Protein AF-A0A9W3BEE2-F1 (afdb_monomer)

Mean predicted aligned error: 9.36 Å

Radius of gyration: 28.91 Å; Cα contacts (8 Å, |Δi|>4): 498; chains: 1; bounding box: 116×63×54 Å

Secondary structure (DSSP, 8-state):
----------------------------------PPPSSTT--EEEEE---GGG-HHHHT-TT--HHHHHHHHHHHHHHHHHHHS-HHHHTT-SEEEEE-GGG--PPPHHHHTTEEEEEEEEE-S---TTHHHHHHHHHHHHHT-S-EEEEEEEE--SSHHHHHTTPPPPHHHHHHHHHHHHHHHHTTSEEEEEEES--HHHHHHHHHH-SS---EEEEE-TT-SS--HHHHHHHHHTTPEEEEE---SSSS-HHHHHHHHHHHS-HHHHTTEEEEEEEEEEEEETTTTEEEEEEEEEEEEE----

Nearest PDB structures (foldseek):
  1jez-assembly1_B  TM=6.090E-01  e=9.496E-07  Yamadazyma tenuis
  4r9o-assembly1_C  TM=7.823E-01  e=2.382E-05  Salmonella enterica subsp. enterica serovar Typhimurium str. LT2
  7s5f-assembly2_A  TM=6.057E-01  e=2.406E-06  Apium graveolens
  3f7j-assembly2_B  TM=7.472E-01  e=4.427E-05  Bacillus subtilis
  7mbf-assembly2_B  TM=6.245E-01  e=1.627E-04  Papaver somniferum

Solvent-accessible surface area (backbone atoms only — not comparable to full-atom values): 17427 Å² total; per-residue (Å²): 140,82,89,88,88,80,89,88,82,82,88,84,92,86,80,88,85,89,85,86,80,84,79,82,75,82,74,80,69,78,73,74,73,83,63,78,47,52,40,70,48,44,38,36,38,40,41,31,40,26,32,48,76,76,37,70,72,58,71,74,48,87,83,64,48,60,43,60,50,50,45,50,37,49,32,54,46,50,32,57,46,64,73,73,46,60,65,73,60,31,50,67,35,44,63,46,76,48,66,31,66,95,32,55,61,63,52,52,80,90,52,44,86,47,41,46,35,38,36,38,39,36,37,52,36,96,69,69,40,65,53,57,51,55,52,50,53,48,52,28,63,63,33,59,43,81,55,36,49,30,40,30,45,34,73,31,51,84,44,73,65,36,51,73,68,66,52,60,80,49,55,84,70,47,47,59,43,49,56,41,53,44,51,34,39,77,66,62,36,28,74,40,42,24,40,42,54,63,50,51,66,50,44,49,53,42,46,72,71,42,90,70,55,59,47,33,39,34,36,65,43,90,90,43,99,60,79,59,62,67,39,53,54,50,31,58,77,71,71,32,46,79,45,77,49,70,62,54,72,63,52,69,48,53,68,60,49,27,54,37,40,37,76,59,56,30,71,80,50,24,57,55,54,42,51,37,36,37,34,41,39,38,26,28,32,68,93,73,72,42,75,77,36,32,34,40,40,38,37,30,39,38,67,76,82,129

Structure (mmCIF, N/CA/C/O backbone):
data_AF-A0A9W3BEE2-F1
#
_entry.id   AF-A0A9W3BEE2-F1
#
loop_
_atom_site.group_PDB
_atom_site.id
_atom_site.type_symbol
_atom_site.label_atom_id
_atom_site.label_alt_id
_atom_site.label_comp_id
_atom_site.label_asym_id
_atom_site.label_entity_id
_atom_site.label_seq_id
_atom_site.pdbx_PDB_ins_code
_atom_site.Cartn_x
_atom_site.Cartn_y
_atom_site.Cartn_z
_atom_site.occupancy
_atom_site.B_iso_or_equiv
_atom_site.auth_seq_id
_atom_site.auth_comp_id
_atom_site.auth_asym_id
_atom_site.auth_atom_id
_atom_site.pdbx_PDB_model_num
ATOM 1 N N . MET A 1 1 ? 94.426 25.139 25.315 1.00 36.19 1 MET A N 1
ATOM 2 C CA . MET A 1 1 ? 95.337 24.860 24.179 1.00 36.19 1 MET A CA 1
ATOM 3 C C . MET A 1 1 ? 94.536 24.072 23.149 1.00 36.19 1 MET A C 1
ATOM 5 O O . MET A 1 1 ? 93.995 23.057 23.537 1.00 36.19 1 MET A O 1
ATOM 9 N N . SER A 1 2 ? 94.316 24.447 21.894 1.00 35.41 2 SER A N 1
ATOM 10 C CA . SER A 1 2 ? 94.738 25.590 21.091 1.00 35.41 2 SER A CA 1
ATOM 11 C C . SER A 1 2 ? 93.640 25.883 20.058 1.00 35.41 2 SER A C 1
ATOM 13 O O . SER A 1 2 ? 93.026 24.976 19.509 1.00 35.41 2 SER A O 1
ATOM 15 N N . THR A 1 3 ? 93.433 27.171 19.825 1.00 31.42 3 THR A N 1
ATOM 16 C CA . THR A 1 3 ? 92.666 27.852 18.774 1.00 31.42 3 THR A CA 1
ATOM 17 C C . THR A 1 3 ? 92.843 27.298 17.348 1.00 31.42 3 THR A C 1
ATOM 19 O O . THR A 1 3 ? 93.961 26.971 16.954 1.00 31.42 3 THR A O 1
ATOM 22 N N . LYS A 1 4 ? 91.782 27.366 16.521 1.00 33.75 4 LYS A N 1
ATOM 23 C CA . LYS A 1 4 ? 91.731 28.263 15.340 1.00 33.75 4 LYS A CA 1
ATOM 24 C C . LYS A 1 4 ? 90.355 28.293 14.651 1.00 33.75 4 LYS A C 1
ATOM 26 O O . LYS A 1 4 ? 89.816 27.277 14.240 1.00 33.75 4 LYS A O 1
ATOM 31 N N . SER A 1 5 ? 89.854 29.515 14.495 1.00 32.22 5 SER A N 1
ATOM 32 C CA . SER A 1 5 ? 88.821 29.962 13.555 1.00 32.22 5 SER A CA 1
ATOM 33 C C . SER A 1 5 ? 89.479 30.991 12.626 1.00 32.22 5 SER A C 1
ATOM 35 O O . SER A 1 5 ? 90.366 31.689 13.110 1.00 32.22 5 SER A O 1
ATOM 37 N N . ILE A 1 6 ? 89.069 31.059 11.350 1.00 33.47 6 ILE A N 1
ATOM 38 C CA . ILE A 1 6 ? 89.176 32.157 10.345 1.00 33.47 6 ILE A CA 1
ATOM 39 C C . ILE A 1 6 ? 88.359 31.633 9.125 1.00 33.47 6 ILE A C 1
ATOM 41 O O . ILE A 1 6 ? 88.680 30.556 8.637 1.00 33.47 6 ILE A O 1
ATOM 45 N N . LYS A 1 7 ? 87.143 32.119 8.784 1.00 32.97 7 LYS A N 1
ATOM 46 C CA . LYS A 1 7 ? 86.747 33.349 8.026 1.00 32.97 7 LYS A CA 1
ATOM 47 C C . LYS A 1 7 ? 87.449 33.443 6.650 1.00 32.97 7 LYS A C 1
ATOM 49 O O . LYS A 1 7 ? 88.638 33.209 6.599 1.00 32.97 7 LYS A O 1
ATOM 54 N N . LYS A 1 8 ? 86.886 33.845 5.505 1.00 32.22 8 LYS A N 1
ATOM 55 C CA . LYS A 1 8 ? 85.603 34.392 5.006 1.00 32.22 8 LYS A CA 1
ATOM 56 C C . LYS A 1 8 ? 85.820 34.586 3.479 1.00 32.22 8 LYS A C 1
ATOM 58 O O . LYS A 1 8 ? 86.966 34.856 3.138 1.00 32.22 8 LYS A O 1
ATOM 63 N N . THR A 1 9 ? 84.767 34.567 2.655 1.00 30.91 9 THR A N 1
ATOM 64 C CA . THR A 1 9 ? 84.478 35.497 1.519 1.00 30.91 9 THR A CA 1
ATOM 65 C C . THR A 1 9 ? 83.180 35.012 0.845 1.00 30.91 9 THR A C 1
ATOM 67 O O . THR A 1 9 ? 83.095 33.856 0.449 1.00 30.91 9 THR A O 1
ATOM 70 N N . ASP A 1 10 ? 82.053 35.697 1.064 1.00 30.34 10 ASP A N 1
ATOM 71 C CA . ASP A 1 10 ? 81.473 36.808 0.264 1.00 30.34 10 ASP A CA 1
ATOM 72 C C . ASP A 1 10 ? 80.785 36.275 -1.021 1.00 30.34 10 ASP A C 1
ATOM 74 O O . ASP A 1 10 ? 81.451 35.723 -1.890 1.00 30.34 10 ASP A O 1
ATOM 78 N N . THR A 1 11 ? 79.444 36.131 -1.049 1.00 31.25 11 THR A N 1
ATOM 79 C CA . THR A 1 11 ? 78.440 37.077 -1.630 1.00 31.25 11 THR A CA 1
ATOM 80 C C . THR A 1 11 ? 78.824 37.541 -3.042 1.00 31.25 11 THR A C 1
ATOM 82 O O . THR A 1 11 ? 79.891 38.108 -3.223 1.00 31.25 11 THR A O 1
ATOM 85 N N . ASP A 1 12 ? 78.018 37.346 -4.092 1.00 31.55 12 ASP A N 1
ATOM 86 C CA . ASP A 1 12 ? 76.685 37.942 -4.218 1.00 31.55 12 ASP A CA 1
ATOM 87 C C . ASP A 1 12 ? 75.965 37.533 -5.538 1.00 31.55 12 ASP A C 1
ATOM 89 O O . ASP A 1 12 ? 76.617 37.102 -6.488 1.00 31.55 12 ASP A O 1
ATOM 93 N N . ILE A 1 13 ? 74.647 37.814 -5.603 1.00 32.81 13 ILE A N 1
ATOM 94 C CA . ILE A 1 13 ? 73.867 38.266 -6.791 1.00 32.81 13 ILE A CA 1
ATOM 95 C C . ILE A 1 13 ? 73.061 37.245 -7.663 1.00 32.81 13 I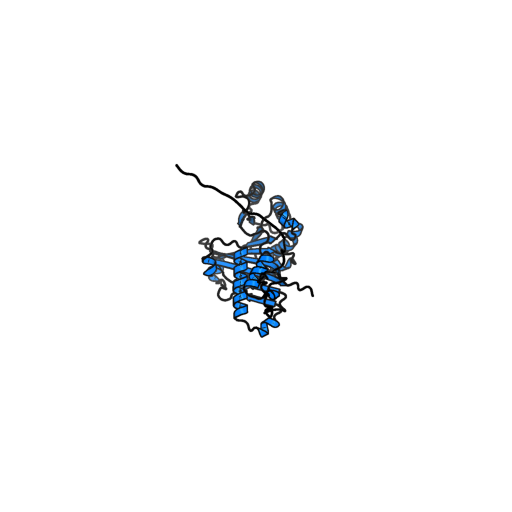LE A C 1
ATOM 97 O O . ILE A 1 13 ? 73.567 36.573 -8.556 1.00 32.81 13 ILE A O 1
ATOM 101 N N . LEU A 1 14 ? 71.729 37.325 -7.446 1.00 30.97 14 LEU A N 1
ATOM 102 C CA . LEU A 1 14 ? 70.608 37.461 -8.413 1.00 30.97 14 LEU A CA 1
ATOM 103 C C . LEU A 1 14 ? 69.651 36.282 -8.746 1.00 30.97 14 LEU A C 1
ATOM 105 O O . LEU A 1 14 ? 69.840 35.508 -9.674 1.00 30.97 14 LEU A O 1
ATOM 109 N N . THR A 1 15 ? 68.504 36.340 -8.048 1.00 32.34 15 THR A N 1
ATOM 110 C CA . THR A 1 15 ? 67.103 36.394 -8.548 1.00 32.34 15 THR A CA 1
ATOM 111 C C . THR A 1 15 ? 66.473 35.258 -9.366 1.00 32.34 15 THR A C 1
ATOM 113 O O . THR A 1 15 ? 66.716 35.097 -10.553 1.00 32.34 15 THR A O 1
ATOM 116 N N . ASN A 1 16 ? 65.470 34.642 -8.722 1.00 30.66 16 ASN A N 1
ATOM 117 C CA . ASN A 1 16 ? 64.071 34.500 -9.162 1.00 30.66 16 ASN A CA 1
ATOM 118 C C . ASN A 1 16 ? 63.782 34.257 -10.654 1.00 30.66 16 ASN A C 1
ATOM 120 O O . ASN A 1 16 ? 63.645 35.212 -11.410 1.00 30.66 16 ASN A O 1
ATOM 124 N N . GLN A 1 17 ? 63.403 33.016 -10.981 1.00 30.66 17 GLN A N 1
ATOM 125 C CA . GLN A 1 17 ? 62.199 32.745 -11.779 1.00 30.66 17 GLN A CA 1
ATOM 126 C C . GLN A 1 17 ? 61.504 31.466 -11.282 1.00 30.66 17 GLN A C 1
ATOM 128 O O . GLN A 1 17 ? 61.903 30.345 -11.581 1.00 30.66 17 GLN A O 1
ATOM 133 N N . PHE A 1 18 ? 60.432 31.657 -10.511 1.00 30.61 18 PHE A N 1
ATOM 134 C CA . PHE A 1 18 ? 59.336 30.700 -10.380 1.00 30.61 18 PHE A CA 1
ATOM 135 C C . PHE A 1 18 ? 58.380 30.919 -11.560 1.00 30.61 18 PHE A C 1
ATOM 137 O O . PHE A 1 18 ? 57.953 32.051 -11.780 1.00 30.61 18 PHE A O 1
ATOM 144 N N . SER A 1 19 ? 57.984 29.858 -12.269 1.00 30.84 19 SER A N 1
ATOM 145 C CA . SER A 1 19 ? 56.573 29.433 -12.386 1.00 30.84 19 SER A CA 1
ATOM 146 C C . SER A 1 19 ? 56.295 28.531 -13.600 1.00 30.84 19 SER A C 1
ATOM 148 O O . SER A 1 19 ? 56.831 28.710 -14.686 1.00 30.84 19 SER A O 1
ATOM 150 N N . SER A 1 20 ? 55.342 27.618 -13.377 1.00 29.42 20 SER A N 1
ATOM 15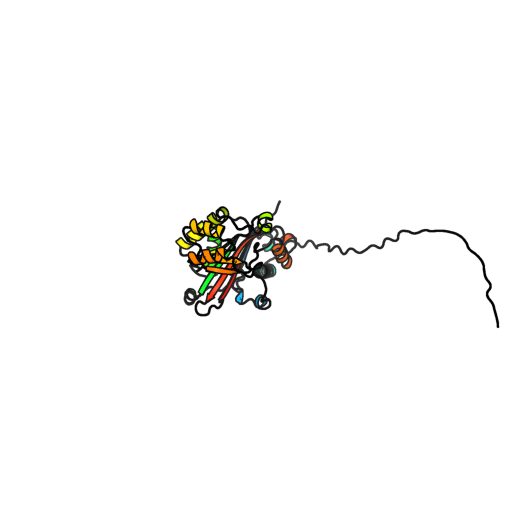1 C CA . SER A 1 20 ? 54.557 26.852 -14.354 1.00 29.42 20 SER A CA 1
ATOM 152 C C . SER A 1 20 ? 55.150 25.543 -14.892 1.00 29.42 20 SER A C 1
ATOM 154 O O . SER A 1 20 ? 55.549 25.431 -16.047 1.00 29.42 20 SER A O 1
ATOM 156 N N . ILE A 1 21 ? 55.046 24.488 -14.078 1.00 34.09 21 ILE A N 1
ATOM 157 C CA . ILE A 1 21 ? 54.788 23.138 -14.593 1.00 34.09 21 ILE A CA 1
ATOM 158 C C . ILE A 1 21 ? 53.386 22.755 -14.118 1.00 34.09 21 ILE A C 1
ATOM 160 O O . ILE A 1 21 ? 53.155 22.524 -12.932 1.00 34.09 21 ILE A O 1
ATOM 164 N N . ARG A 1 22 ? 52.432 22.742 -15.055 1.00 32.91 22 ARG A N 1
ATOM 165 C CA . ARG A 1 22 ? 51.100 22.158 -14.871 1.00 32.91 22 ARG A CA 1
ATOM 166 C C . ARG A 1 22 ? 51.263 20.662 -14.599 1.00 32.91 22 ARG A C 1
ATOM 168 O O . ARG A 1 22 ? 51.585 19.910 -15.515 1.00 32.91 22 ARG A O 1
ATOM 175 N N . SER A 1 23 ? 50.994 20.221 -13.374 1.00 32.34 23 SER A N 1
ATOM 176 C CA . SER A 1 23 ? 50.636 18.829 -13.121 1.00 32.34 23 SER A CA 1
ATOM 177 C C . SER A 1 23 ? 49.175 18.641 -13.532 1.00 32.34 23 SER A C 1
ATOM 179 O O . SER A 1 23 ? 48.247 19.169 -12.923 1.00 32.34 23 SER A O 1
ATOM 181 N N . SER A 1 24 ? 48.961 17.927 -14.632 1.00 30.48 24 SER A N 1
ATOM 182 C CA . SER A 1 24 ? 47.647 17.426 -15.017 1.00 30.48 24 SER A CA 1
ATOM 183 C C . SER A 1 24 ? 47.191 16.414 -13.966 1.00 30.48 24 SER A C 1
ATOM 185 O O . SER A 1 24 ? 47.652 15.272 -13.971 1.00 30.48 24 SER A O 1
ATOM 187 N N . SER A 1 25 ? 46.307 16.822 -13.053 1.00 29.59 25 SER A N 1
ATOM 188 C CA . SER A 1 25 ? 45.562 15.860 -12.252 1.00 29.59 25 SER A CA 1
ATOM 189 C C . SER A 1 25 ? 44.618 15.115 -13.193 1.00 29.59 25 SER A C 1
ATOM 191 O O . SER A 1 25 ? 43.784 15.704 -13.883 1.00 29.59 25 SER A O 1
ATOM 193 N N . TRP A 1 26 ? 44.785 13.799 -13.275 1.00 30.73 26 TRP A N 1
ATOM 194 C CA . TRP A 1 26 ? 43.763 12.934 -13.838 1.00 30.73 26 TRP A CA 1
ATOM 195 C C . TRP A 1 26 ? 42.569 12.962 -12.887 1.00 30.73 26 TRP A C 1
ATOM 197 O O . TRP A 1 26 ? 42.465 12.176 -11.948 1.00 30.73 26 TRP A O 1
ATOM 207 N N . SER A 1 27 ? 41.668 13.911 -13.120 1.00 33.03 27 SER A N 1
ATOM 208 C CA . SER A 1 27 ? 40.286 13.786 -12.688 1.00 33.03 27 SER A CA 1
ATOM 209 C C . SER A 1 27 ? 39.725 12.573 -13.420 1.00 33.03 27 SER A C 1
ATOM 211 O O . SER A 1 27 ? 39.484 12.596 -14.624 1.00 33.03 27 SER A O 1
ATOM 213 N N . THR A 1 28 ? 39.567 11.467 -12.695 1.00 33.91 28 THR A N 1
ATOM 214 C CA . THR A 1 28 ? 38.760 10.343 -13.170 1.00 33.91 28 THR A CA 1
ATOM 215 C C . THR A 1 28 ? 37.306 10.794 -13.106 1.00 33.91 28 THR A C 1
ATOM 217 O O . THR A 1 28 ? 36.556 10.424 -12.206 1.00 33.91 28 THR A O 1
ATOM 220 N N . THR A 1 29 ? 36.907 11.645 -14.049 1.00 38.28 29 THR A N 1
ATOM 221 C CA . THR A 1 29 ? 35.509 11.763 -14.434 1.00 38.28 29 THR A CA 1
ATOM 222 C C . THR A 1 29 ? 35.129 10.367 -14.898 1.00 38.28 29 THR A C 1
ATOM 224 O O . THR A 1 29 ? 35.596 9.910 -15.942 1.00 38.28 29 THR A O 1
ATOM 227 N N . ARG A 1 30 ? 34.344 9.644 -14.091 1.00 41.06 30 ARG A N 1
ATOM 228 C CA . ARG A 1 30 ? 33.587 8.496 -14.585 1.00 41.06 30 ARG A CA 1
ATOM 229 C C . ARG A 1 30 ? 32.777 9.034 -15.758 1.00 41.06 30 ARG A C 1
ATOM 231 O O . ARG A 1 30 ? 31.758 9.679 -15.547 1.00 41.06 30 ARG A O 1
ATOM 238 N N . MET A 1 31 ? 33.261 8.833 -16.980 1.00 36.56 31 MET A N 1
ATOM 239 C CA . MET A 1 31 ? 32.409 8.931 -18.150 1.00 36.56 31 MET A CA 1
ATOM 240 C C . MET A 1 31 ? 31.334 7.877 -17.915 1.00 36.56 31 MET A C 1
ATOM 242 O O . MET A 1 31 ? 31.622 6.679 -17.973 1.00 36.56 31 MET A O 1
ATOM 246 N N . ALA A 1 32 ? 30.143 8.328 -17.513 1.00 44.94 32 ALA A N 1
ATOM 247 C CA . ALA A 1 32 ? 28.952 7.507 -17.506 1.00 44.94 32 ALA A CA 1
ATOM 248 C C . ALA A 1 32 ? 28.878 6.921 -18.912 1.00 44.94 32 ALA A C 1
ATOM 250 O O . ALA A 1 32 ? 28.721 7.636 -19.900 1.00 44.94 32 ALA A O 1
ATOM 251 N N . THR A 1 33 ? 29.171 5.631 -19.028 1.00 47.53 33 THR A N 1
ATOM 252 C CA . THR A 1 33 ? 28.980 4.946 -20.295 1.00 47.53 33 THR A CA 1
ATOM 253 C C . THR A 1 33 ? 27.481 4.983 -20.507 1.00 47.53 33 THR A C 1
ATOM 255 O O . THR A 1 33 ? 26.749 4.375 -19.729 1.00 47.53 33 THR A O 1
ATOM 258 N N . ASP A 1 34 ? 27.042 5.774 -21.485 1.00 57.28 34 ASP A N 1
ATOM 259 C CA . ASP A 1 34 ? 25.647 5.954 -21.874 1.00 57.28 34 ASP A CA 1
ATOM 260 C C . ASP A 1 34 ? 25.097 4.606 -22.354 1.00 57.28 34 ASP A C 1
ATOM 262 O O . ASP A 1 34 ? 25.024 4.294 -23.545 1.00 57.28 34 ASP A O 1
ATOM 266 N N . LYS A 1 35 ? 24.780 3.728 -21.401 1.00 81.62 35 LYS A N 1
ATOM 267 C CA . LYS A 1 35 ? 24.206 2.426 -21.693 1.00 81.62 35 LYS A CA 1
ATOM 268 C C . LYS A 1 35 ? 22.878 2.671 -22.401 1.00 81.62 35 LYS A C 1
ATOM 270 O O . LYS A 1 35 ? 22.126 3.600 -22.082 1.00 81.62 35 LYS A O 1
ATOM 275 N N . ILE A 1 36 ? 22.619 1.858 -23.418 1.00 89.44 36 ILE A N 1
ATOM 276 C CA . ILE A 1 36 ? 21.339 1.877 -24.120 1.00 89.44 36 ILE A CA 1
ATOM 277 C C . ILE A 1 36 ? 20.267 1.503 -23.085 1.00 89.44 36 ILE A C 1
ATOM 279 O O . ILE A 1 36 ? 20.431 0.468 -22.433 1.00 89.44 36 ILE A O 1
ATOM 283 N N . PRO A 1 37 ? 19.223 2.331 -22.894 1.00 93.88 37 PRO A N 1
ATOM 284 C CA . PRO A 1 37 ? 18.161 2.047 -21.940 1.00 93.88 37 PRO A CA 1
ATOM 285 C C . PRO A 1 37 ? 17.495 0.726 -22.302 1.00 93.88 37 PRO A C 1
ATOM 287 O O . PRO A 1 37 ? 17.288 0.438 -23.480 1.00 93.88 37 PRO A O 1
ATOM 290 N N . LEU A 1 38 ? 17.170 -0.078 -21.300 1.00 95.19 38 LEU A N 1
ATOM 291 C CA . LEU A 1 38 ? 16.550 -1.384 -21.469 1.00 95.19 38 LEU A CA 1
ATOM 292 C C . LEU A 1 38 ? 15.070 -1.243 -21.817 1.00 95.19 38 LEU A C 1
ATOM 294 O O . LEU A 1 38 ? 14.602 -1.928 -22.720 1.00 95.19 38 LEU A O 1
ATOM 298 N N . PHE A 1 39 ? 14.354 -0.335 -21.151 1.00 95.81 39 PHE A N 1
ATOM 299 C CA . PHE A 1 39 ? 12.909 -0.143 -21.309 1.00 95.81 39 PHE A CA 1
ATOM 300 C C . PHE A 1 39 ? 12.555 1.341 -21.493 1.00 95.81 39 PHE A C 1
ATOM 302 O O . PHE A 1 39 ? 11.764 1.918 -20.741 1.00 95.81 39 PHE A O 1
ATOM 309 N N . PRO A 1 40 ? 13.096 1.998 -22.537 1.00 95.00 40 PRO A N 1
ATOM 310 C CA . PRO A 1 40 ? 12.943 3.433 -22.732 1.00 95.00 40 PRO A CA 1
ATOM 311 C C . PRO A 1 40 ? 11.495 3.890 -22.899 1.00 95.00 40 PRO A C 1
ATOM 313 O O . PRO A 1 40 ? 11.247 5.080 -22.755 1.00 95.00 40 PRO A O 1
ATOM 316 N N . LYS A 1 41 ? 10.547 3.020 -23.256 1.00 95.62 41 LYS A N 1
ATOM 317 C CA . LYS A 1 41 ? 9.147 3.406 -23.491 1.00 95.62 41 LYS A CA 1
ATOM 318 C C . LYS A 1 41 ? 8.227 3.158 -22.297 1.00 95.62 41 LYS A C 1
ATOM 320 O O . LYS A 1 41 ? 7.061 3.537 -22.391 1.00 95.62 41 LYS A O 1
ATOM 325 N N . ALA A 1 42 ? 8.733 2.585 -21.204 1.00 96.94 42 ALA A N 1
ATOM 326 C CA . ALA A 1 42 ? 7.920 2.292 -20.033 1.00 96.94 42 ALA A CA 1
ATOM 327 C C . ALA A 1 42 ? 7.426 3.586 -19.371 1.00 96.94 42 ALA A C 1
ATOM 329 O O . ALA A 1 42 ? 8.208 4.506 -19.116 1.00 96.94 42 ALA A O 1
ATOM 330 N N . LYS A 1 43 ? 6.120 3.634 -19.113 1.00 97.06 43 LYS A N 1
ATOM 331 C CA . LYS A 1 43 ? 5.376 4.743 -18.507 1.00 97.06 43 LYS A CA 1
ATOM 332 C C . LYS A 1 43 ? 4.771 4.365 -17.162 1.00 97.06 43 LYS A C 1
ATOM 334 O O . LYS A 1 43 ? 4.508 5.252 -16.362 1.00 97.06 43 LYS A O 1
ATOM 339 N N . SER A 1 44 ? 4.552 3.080 -16.920 1.00 97.50 44 SER A N 1
ATOM 340 C CA . SER A 1 44 ? 4.048 2.564 -15.653 1.00 97.50 44 SER A CA 1
ATOM 341 C C . SER A 1 44 ? 4.760 1.275 -15.278 1.00 97.50 44 SER A C 1
ATOM 343 O O . SER A 1 44 ? 5.330 0.570 -16.122 1.00 97.50 44 SER A O 1
ATOM 345 N N . MET A 1 45 ? 4.759 0.997 -13.983 1.00 97.44 45 MET A N 1
ATOM 346 C CA . MET A 1 45 ? 5.340 -0.196 -13.406 1.00 97.44 45 MET A CA 1
ATOM 347 C C . MET A 1 45 ? 4.488 -0.650 -12.233 1.00 97.44 45 MET A C 1
ATOM 349 O O . MET A 1 45 ? 4.252 0.111 -11.302 1.00 97.44 45 MET A O 1
ATOM 353 N N . LEU A 1 46 ? 4.072 -1.909 -12.288 1.00 97.62 46 LEU A N 1
ATOM 354 C CA . LEU A 1 46 ? 3.324 -2.610 -11.265 1.00 97.62 46 LEU A CA 1
ATOM 355 C C . LEU A 1 46 ? 4.101 -3.876 -10.895 1.00 97.62 46 LEU A C 1
ATOM 357 O O . LEU A 1 46 ? 4.213 -4.809 -11.696 1.00 97.62 46 LEU A O 1
ATOM 361 N N . ILE A 1 47 ? 4.670 -3.892 -9.692 1.00 97.00 47 ILE A N 1
ATOM 362 C CA . ILE A 1 47 ? 5.480 -5.004 -9.188 1.00 97.00 47 ILE A CA 1
ATOM 363 C C . ILE A 1 47 ? 4.786 -5.652 -8.001 1.00 97.00 47 ILE A C 1
ATOM 365 O O . ILE A 1 47 ? 4.379 -4.975 -7.062 1.00 97.00 47 ILE A O 1
ATOM 369 N N . HIS A 1 48 ? 4.705 -6.977 -8.018 1.00 95.19 48 HIS A N 1
ATOM 370 C CA . HIS A 1 48 ? 4.202 -7.786 -6.916 1.00 95.19 48 HIS A CA 1
ATOM 371 C C . HIS A 1 48 ? 5.283 -8.746 -6.428 1.00 95.19 48 HIS A C 1
ATOM 373 O O . HIS A 1 48 ? 5.850 -9.519 -7.201 1.00 95.19 48 HIS A O 1
ATOM 379 N N . SER A 1 49 ? 5.575 -8.697 -5.130 1.00 93.00 49 SER A N 1
ATOM 380 C CA . SER A 1 49 ? 6.654 -9.475 -4.517 1.00 93.00 49 SER A CA 1
ATOM 381 C C . SER A 1 49 ? 6.321 -10.952 -4.297 1.00 93.00 49 SER A C 1
ATOM 383 O O . SER A 1 49 ? 7.205 -11.714 -3.919 1.00 93.00 49 SER A O 1
ATOM 385 N N . GLY A 1 50 ? 5.059 -11.371 -4.429 1.00 90.19 50 GLY A N 1
ATOM 386 C CA . GLY A 1 50 ? 4.618 -12.655 -3.875 1.00 90.19 50 GLY A CA 1
ATOM 387 C C . GLY A 1 50 ? 4.824 -12.731 -2.350 1.00 90.19 50 GLY A C 1
ATOM 388 O O . GLY A 1 50 ? 4.982 -11.707 -1.677 1.00 90.19 50 GLY A O 1
ATOM 389 N N . ASN A 1 51 ? 4.814 -13.944 -1.793 1.00 89.06 51 ASN A N 1
ATOM 390 C CA . ASN A 1 51 ? 5.051 -14.218 -0.376 1.00 89.06 51 ASN A CA 1
ATOM 391 C C . ASN A 1 51 ? 6.545 -14.145 -0.017 1.00 89.06 51 ASN A C 1
ATOM 393 O O . ASN A 1 51 ? 7.337 -15.048 -0.292 1.00 89.06 51 ASN A O 1
ATOM 397 N N . ILE A 1 52 ? 6.919 -13.089 0.693 1.00 88.62 52 ILE A N 1
ATOM 398 C CA . ILE A 1 52 ? 8.305 -12.802 1.052 1.00 88.62 52 ILE A CA 1
ATOM 399 C C . ILE A 1 52 ? 8.802 -13.561 2.286 1.00 88.62 52 ILE A C 1
ATOM 401 O O . ILE A 1 52 ? 9.998 -13.543 2.572 1.00 88.62 52 ILE A O 1
ATOM 405 N N . ILE A 1 53 ? 7.935 -14.283 3.010 1.00 83.38 53 ILE A N 1
ATOM 406 C CA . ILE A 1 53 ? 8.351 -15.046 4.202 1.00 83.38 53 ILE A CA 1
ATOM 407 C C . ILE A 1 53 ? 9.397 -16.105 3.856 1.00 83.38 53 ILE A C 1
ATOM 409 O O . ILE A 1 53 ? 10.269 -16.395 4.673 1.00 83.38 53 ILE A O 1
ATOM 413 N N . ASN A 1 54 ? 9.365 -16.654 2.642 1.00 70.00 54 ASN A N 1
ATOM 414 C CA . ASN A 1 54 ? 10.322 -17.666 2.197 1.00 70.00 54 ASN A CA 1
ATOM 415 C C . ASN A 1 54 ? 11.565 -17.092 1.507 1.00 70.00 54 ASN A C 1
ATOM 417 O O . ASN A 1 54 ? 12.464 -17.847 1.137 1.00 70.00 54 ASN A O 1
ATOM 421 N N . TRP A 1 55 ? 11.692 -15.766 1.416 1.00 76.81 55 TRP A N 1
ATOM 422 C CA . TRP A 1 55 ? 12.853 -15.136 0.799 1.00 76.81 55 TRP A CA 1
ATOM 423 C C . TRP A 1 55 ? 14.070 -15.234 1.719 1.00 76.81 55 TRP A C 1
ATOM 425 O O . TRP A 1 55 ? 14.264 -14.445 2.645 1.00 76.81 55 TRP A O 1
ATOM 435 N N . ASN A 1 56 ? 14.949 -16.196 1.433 1.00 68.75 56 ASN A N 1
ATOM 436 C CA . ASN A 1 56 ? 16.168 -16.445 2.209 1.00 68.75 56 ASN A CA 1
ATOM 437 C C . ASN A 1 56 ? 17.061 -15.202 2.376 1.00 68.75 56 ASN A C 1
ATOM 439 O O . ASN A 1 56 ? 17.779 -15.093 3.369 1.00 68.75 56 ASN A O 1
ATOM 443 N N . ARG A 1 57 ? 17.025 -14.267 1.419 1.00 62.91 57 ARG A N 1
ATOM 444 C CA . ARG A 1 57 ? 17.794 -13.017 1.462 1.00 62.91 57 ARG A CA 1
ATOM 445 C C . ARG A 1 57 ? 17.251 -12.036 2.507 1.00 62.91 57 ARG A C 1
ATOM 447 O O . ARG A 1 57 ? 18.045 -11.498 3.274 1.00 62.91 57 ARG A O 1
ATOM 454 N N . LEU A 1 58 ? 15.926 -11.897 2.608 1.00 66.75 58 LEU A N 1
ATOM 455 C CA . LEU A 1 58 ? 15.270 -11.055 3.616 1.00 66.75 58 LEU A CA 1
ATOM 456 C C . LEU A 1 58 ? 15.420 -11.644 5.026 1.00 66.75 58 LEU A C 1
ATOM 458 O O . LEU A 1 58 ? 15.707 -10.914 5.970 1.00 66.75 58 LEU A O 1
ATOM 462 N N . LYS A 1 59 ? 15.390 -12.979 5.165 1.00 63.91 59 LYS A N 1
ATOM 463 C CA . LYS A 1 59 ? 15.666 -13.662 6.449 1.00 63.91 59 LYS A CA 1
ATOM 464 C C . LYS A 1 59 ? 17.037 -13.318 7.050 1.00 63.91 59 LYS A C 1
ATOM 466 O O . LYS A 1 59 ? 17.216 -13.417 8.259 1.00 63.91 59 LYS A O 1
ATOM 471 N N . ARG A 1 60 ? 18.018 -12.933 6.223 1.00 63.69 60 ARG A N 1
ATOM 472 C CA . ARG A 1 60 ? 19.382 -12.586 6.665 1.00 63.69 60 ARG A CA 1
ATOM 473 C C . ARG A 1 60 ? 19.527 -11.129 7.125 1.00 63.69 60 ARG A C 1
ATOM 475 O O . ARG A 1 60 ? 20.593 -10.779 7.624 1.00 63.69 60 ARG A O 1
ATOM 482 N N . LYS A 1 61 ? 18.487 -10.295 6.984 1.00 66.50 61 LYS A N 1
ATOM 483 C CA . LYS A 1 61 ? 18.466 -8.879 7.394 1.00 66.50 61 LYS A CA 1
ATOM 484 C C . LYS A 1 61 ? 17.262 -8.577 8.309 1.00 66.50 61 LYS A C 1
ATOM 486 O O . LYS A 1 61 ? 16.343 -7.869 7.913 1.00 66.50 61 LYS A O 1
ATOM 491 N N . PRO A 1 62 ? 17.250 -9.084 9.552 1.00 54.59 62 PRO A N 1
ATOM 492 C CA . PRO A 1 62 ? 16.062 -9.058 10.413 1.00 54.59 62 PRO A CA 1
ATOM 493 C C . PRO A 1 62 ? 15.626 -7.666 10.918 1.00 54.59 62 PRO A C 1
ATOM 495 O O . PRO A 1 62 ? 14.548 -7.560 11.489 1.00 54.59 62 PRO A O 1
ATOM 498 N N . ASN A 1 63 ? 16.417 -6.606 10.699 1.00 56.41 63 ASN A N 1
ATOM 499 C CA . ASN A 1 63 ? 16.160 -5.249 11.217 1.00 56.41 63 ASN A CA 1
ATOM 500 C C . ASN A 1 63 ? 15.902 -4.211 10.110 1.00 56.41 63 ASN A C 1
ATOM 502 O O . ASN A 1 63 ? 16.135 -3.019 10.299 1.00 56.41 63 ASN A O 1
ATOM 506 N N . GLN A 1 64 ? 15.495 -4.664 8.928 1.00 72.56 64 GLN A N 1
ATOM 507 C CA . GLN A 1 64 ? 15.166 -3.785 7.812 1.00 72.56 64 GLN A CA 1
ATOM 508 C C . GLN A 1 64 ? 13.782 -3.162 8.054 1.00 72.56 64 GLN A C 1
ATOM 510 O O . GLN A 1 64 ? 12.839 -3.870 8.411 1.00 72.56 64 GLN A O 1
ATOM 515 N N . ASN A 1 65 ? 13.658 -1.840 7.905 1.00 84.88 65 ASN A N 1
ATOM 516 C CA . ASN A 1 65 ? 12.343 -1.195 7.929 1.00 84.88 65 ASN A CA 1
ATOM 517 C C . ASN A 1 65 ? 11.526 -1.631 6.694 1.00 84.88 65 ASN A C 1
ATOM 519 O O . ASN A 1 65 ? 12.056 -2.192 5.730 1.00 84.88 65 ASN A O 1
ATOM 523 N N . SER A 1 66 ? 10.219 -1.391 6.725 1.00 89.69 66 SER A N 1
ATOM 524 C CA . SER A 1 66 ? 9.300 -1.817 5.665 1.00 89.69 66 SER A CA 1
ATOM 525 C C . SER A 1 66 ? 9.573 -1.155 4.309 1.00 89.69 66 SER A C 1
ATOM 527 O O . SER A 1 66 ? 9.419 -1.819 3.285 1.00 89.69 66 SER A O 1
ATOM 529 N N . THR A 1 67 ? 10.035 0.101 4.291 1.00 93.00 67 THR A N 1
ATOM 530 C CA . THR A 1 67 ? 10.472 0.812 3.077 1.00 93.00 67 THR A CA 1
ATOM 531 C C . THR A 1 67 ? 11.627 0.085 2.395 1.00 93.00 67 THR A C 1
ATOM 533 O O . THR A 1 67 ? 11.579 -0.224 1.206 1.00 93.00 67 THR A O 1
ATOM 536 N N . ASP A 1 68 ? 12.669 -0.240 3.151 1.00 92.06 68 ASP A N 1
ATOM 537 C CA . ASP A 1 68 ? 13.830 -0.943 2.623 1.00 92.06 68 ASP A CA 1
ATOM 538 C C . ASP A 1 68 ? 13.444 -2.362 2.157 1.00 92.06 68 ASP A C 1
ATOM 540 O O . ASP A 1 68 ? 13.985 -2.851 1.165 1.00 92.06 68 ASP A O 1
ATOM 544 N N . GLU A 1 69 ? 12.520 -3.039 2.852 1.00 92.81 69 GLU A N 1
ATOM 545 C CA . GLU A 1 69 ? 12.020 -4.369 2.472 1.00 92.81 69 GLU A CA 1
ATOM 546 C C . GLU A 1 69 ? 11.273 -4.333 1.126 1.00 92.81 69 GLU A C 1
ATOM 548 O O . GLU A 1 69 ? 11.554 -5.159 0.252 1.00 92.81 69 GLU A O 1
ATOM 553 N N . VAL A 1 70 ? 10.370 -3.363 0.915 1.00 94.56 70 VAL A N 1
ATOM 554 C CA . VAL A 1 70 ? 9.644 -3.226 -0.361 1.00 94.56 70 VAL A CA 1
ATOM 555 C C . VAL A 1 70 ? 10.576 -2.831 -1.509 1.00 94.56 70 VAL A C 1
ATOM 557 O O . VAL A 1 70 ? 10.451 -3.379 -2.603 1.00 94.56 70 VAL A O 1
ATOM 560 N N . LEU A 1 71 ? 11.567 -1.966 -1.272 1.00 96.06 71 LEU A N 1
ATOM 561 C CA . LEU A 1 71 ? 12.575 -1.606 -2.277 1.00 96.06 71 LEU A CA 1
ATOM 562 C C . LEU A 1 71 ? 13.424 -2.815 -2.692 1.00 96.06 71 LEU A C 1
ATOM 564 O O . LEU A 1 71 ? 13.672 -3.024 -3.879 1.00 96.06 71 LEU A O 1
ATOM 568 N N . GLU A 1 72 ? 13.807 -3.673 -1.744 1.00 93.62 72 GLU A N 1
ATOM 569 C CA . GLU A 1 72 ? 14.494 -4.928 -2.064 1.00 93.62 72 GLU A CA 1
ATOM 570 C C . GLU A 1 72 ? 13.596 -5.876 -2.881 1.00 93.62 72 GLU A C 1
ATOM 572 O O . GLU A 1 72 ? 14.072 -6.522 -3.820 1.00 93.62 72 GLU A O 1
ATOM 577 N N . CYS A 1 73 ? 12.291 -5.916 -2.594 1.00 93.88 73 CYS A N 1
ATOM 578 C CA . CYS A 1 73 ? 11.319 -6.671 -3.390 1.00 93.88 73 CYS A CA 1
ATOM 579 C C . CYS A 1 73 ? 11.191 -6.150 -4.825 1.00 93.88 73 CYS A C 1
ATOM 581 O O . CYS A 1 73 ? 11.195 -6.949 -5.767 1.00 93.88 73 CYS A O 1
ATOM 583 N N . ILE A 1 74 ? 11.120 -4.827 -4.987 1.00 96.31 74 ILE A N 1
ATOM 584 C CA . ILE A 1 74 ? 11.086 -4.137 -6.281 1.00 96.31 74 ILE A CA 1
ATOM 585 C C . ILE A 1 74 ? 12.340 -4.479 -7.084 1.00 96.31 74 ILE A C 1
ATOM 587 O O . ILE A 1 74 ? 12.233 -4.997 -8.195 1.00 96.31 74 ILE A O 1
ATOM 591 N N . GLY A 1 75 ? 13.522 -4.256 -6.502 1.00 95.69 75 GLY A N 1
ATOM 592 C CA . GLY A 1 75 ? 14.804 -4.500 -7.160 1.00 95.69 75 GLY A CA 1
ATOM 593 C C . GLY A 1 75 ? 14.979 -5.958 -7.580 1.00 95.69 75 GLY A C 1
ATOM 594 O O . GLY A 1 75 ? 15.297 -6.223 -8.735 1.00 95.69 75 GLY A O 1
ATOM 595 N N . ASN A 1 76 ? 14.707 -6.916 -6.687 1.00 93.19 76 ASN A N 1
ATOM 596 C CA . ASN A 1 76 ? 14.857 -8.341 -7.004 1.00 93.19 76 ASN A CA 1
ATOM 597 C C . ASN A 1 76 ? 13.887 -8.795 -8.106 1.00 93.19 76 ASN A C 1
ATOM 599 O O . ASN A 1 76 ? 14.298 -9.483 -9.038 1.00 93.19 76 ASN A O 1
ATOM 603 N N . THR A 1 77 ? 12.613 -8.402 -8.020 1.00 94.44 77 THR A N 1
ATOM 604 C CA . THR A 1 77 ? 11.590 -8.831 -8.989 1.00 94.44 77 THR A CA 1
ATOM 605 C C . THR A 1 77 ? 11.830 -8.203 -10.360 1.00 94.44 77 THR A C 1
ATOM 607 O O . THR A 1 77 ? 11.761 -8.890 -11.380 1.00 94.44 77 THR A O 1
ATOM 610 N N . LEU A 1 78 ? 12.167 -6.910 -10.396 1.00 96.25 78 LEU A N 1
ATOM 611 C CA . LEU A 1 78 ? 12.512 -6.227 -11.638 1.00 96.25 78 LEU A CA 1
ATOM 612 C C . LEU A 1 78 ? 13.809 -6.782 -12.236 1.00 96.25 78 LEU A C 1
ATOM 614 O O . LEU A 1 78 ? 13.844 -7.066 -13.427 1.00 96.25 78 LEU A O 1
ATOM 618 N N . GLY A 1 79 ? 14.851 -6.975 -11.425 1.00 95.19 79 GLY A N 1
ATOM 619 C CA . GLY A 1 79 ? 16.132 -7.523 -11.873 1.00 95.19 79 GLY A CA 1
ATOM 620 C C . GLY A 1 79 ? 15.977 -8.893 -12.529 1.00 95.19 79 GLY A C 1
ATOM 621 O O . GLY A 1 79 ? 16.396 -9.069 -13.671 1.00 95.19 79 GLY A O 1
ATOM 622 N N . ALA A 1 80 ? 15.271 -9.821 -11.874 1.00 93.81 80 ALA A N 1
ATOM 623 C CA . ALA A 1 80 ? 14.994 -11.149 -12.428 1.00 93.81 80 ALA A CA 1
ATOM 624 C C . ALA A 1 80 ? 14.224 -11.084 -13.761 1.00 93.81 80 ALA A C 1
ATOM 626 O O . ALA A 1 80 ? 14.504 -11.837 -14.700 1.00 93.81 80 ALA A O 1
ATOM 627 N N . TYR A 1 81 ? 13.274 -10.151 -13.884 1.00 94.75 81 TYR A N 1
ATOM 628 C CA . TYR A 1 81 ? 12.589 -9.913 -15.151 1.00 94.75 81 TYR A CA 1
ATOM 629 C C . TYR A 1 81 ? 13.544 -9.398 -16.234 1.00 94.75 81 TYR A C 1
ATOM 631 O O . TYR A 1 81 ? 13.544 -9.924 -17.343 1.00 94.75 81 TYR A O 1
ATOM 639 N N . LEU A 1 82 ? 14.365 -8.393 -15.933 1.00 95.00 82 LEU A N 1
ATOM 640 C CA . LEU A 1 82 ? 15.277 -7.794 -16.910 1.00 95.00 82 LEU A CA 1
ATOM 641 C C . LEU A 1 82 ? 16.375 -8.764 -17.368 1.00 95.00 82 LEU A C 1
ATOM 643 O O . LEU A 1 82 ? 16.805 -8.688 -18.518 1.00 95.00 82 LEU A O 1
ATOM 647 N N . GLU A 1 83 ? 16.812 -9.674 -16.496 1.00 94.00 83 GLU A N 1
ATOM 648 C CA . GLU A 1 83 ? 17.787 -10.721 -16.822 1.00 94.00 83 GLU A CA 1
ATOM 649 C C . GLU A 1 83 ? 17.213 -11.794 -17.755 1.00 94.00 83 GLU A C 1
ATOM 651 O O . GLU A 1 83 ? 17.914 -12.271 -18.648 1.00 94.00 83 GLU A O 1
ATOM 656 N N . SER A 1 84 ? 15.942 -12.161 -17.565 1.00 91.94 84 SER A N 1
ATOM 657 C CA . SER A 1 84 ? 15.272 -13.216 -18.339 1.00 91.94 84 SER A CA 1
ATOM 658 C C . SER A 1 84 ? 14.582 -12.713 -19.613 1.00 91.94 84 SER A C 1
ATOM 660 O O . SER A 1 84 ? 14.338 -13.496 -20.533 1.00 91.94 84 SER A O 1
ATOM 662 N N . ALA A 1 85 ? 14.261 -11.420 -19.694 1.00 93.44 85 ALA A N 1
ATOM 663 C CA . ALA A 1 85 ? 13.532 -10.840 -20.814 1.00 93.44 85 ALA A CA 1
ATOM 664 C C . ALA A 1 85 ? 14.391 -10.649 -22.074 1.00 93.44 85 ALA A C 1
ATOM 666 O O . ALA A 1 85 ? 15.588 -10.352 -22.034 1.00 93.44 85 ALA A O 1
ATOM 667 N N . ASN A 1 86 ? 13.739 -10.725 -23.236 1.00 95.00 86 ASN A N 1
ATOM 668 C CA . ASN A 1 86 ? 14.357 -10.351 -24.500 1.00 95.00 86 ASN A CA 1
ATOM 669 C C . ASN A 1 86 ? 14.565 -8.828 -24.559 1.00 95.00 86 ASN A C 1
ATOM 671 O O . ASN A 1 86 ? 13.618 -8.046 -24.480 1.00 95.00 86 ASN A O 1
ATOM 675 N N . LYS A 1 87 ? 15.817 -8.398 -24.746 1.00 92.81 87 LYS A N 1
ATOM 676 C CA . LYS A 1 87 ? 16.191 -6.975 -24.750 1.00 92.81 87 LYS A CA 1
ATOM 677 C C . LYS A 1 87 ? 15.535 -6.166 -25.866 1.00 92.81 87 LYS A C 1
ATOM 679 O O . LYS A 1 87 ? 15.300 -4.979 -25.669 1.00 92.81 87 LYS A O 1
ATOM 684 N N . THR A 1 88 ? 15.250 -6.781 -27.013 1.00 93.62 88 THR A N 1
ATOM 685 C CA . THR A 1 88 ? 14.548 -6.121 -28.120 1.00 93.62 88 THR A CA 1
ATOM 686 C C . THR A 1 88 ? 13.110 -5.822 -27.728 1.00 93.62 88 THR A C 1
ATOM 688 O O . THR A 1 88 ? 12.652 -4.702 -27.929 1.00 93.62 88 THR A O 1
ATOM 691 N N . ASP A 1 89 ? 12.426 -6.778 -27.101 1.00 94.19 89 ASP A N 1
ATOM 692 C CA . ASP A 1 89 ? 11.033 -6.608 -26.682 1.00 94.19 89 ASP A CA 1
ATOM 693 C C . ASP A 1 89 ? 10.910 -5.526 -25.604 1.00 94.19 89 ASP A C 1
ATOM 695 O O . ASP A 1 89 ? 10.017 -4.678 -25.672 1.00 94.19 89 ASP A O 1
ATOM 699 N N . LEU A 1 90 ? 11.868 -5.478 -24.666 1.00 94.75 90 LEU A N 1
ATOM 700 C CA . LEU A 1 90 ? 11.927 -4.440 -23.631 1.00 94.75 90 LEU A CA 1
ATOM 701 C C . LEU A 1 90 ? 11.935 -3.014 -24.214 1.00 94.75 90 LEU A C 1
ATOM 703 O O . LEU A 1 90 ? 11.353 -2.114 -23.609 1.00 94.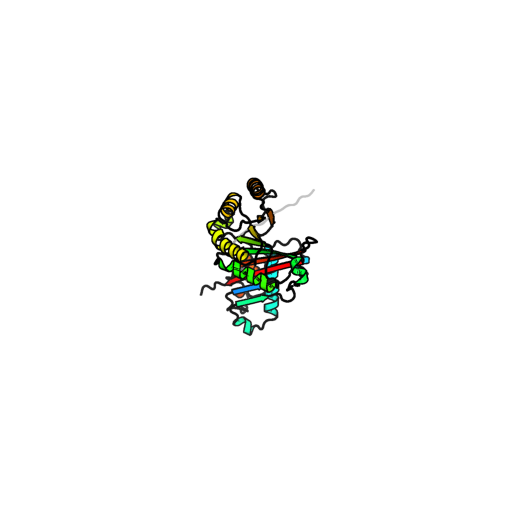75 90 LEU A O 1
ATOM 707 N N . GLN A 1 91 ? 12.487 -2.803 -25.418 1.00 95.88 91 GLN A N 1
ATOM 708 C CA . GLN A 1 91 ? 12.485 -1.488 -26.081 1.00 95.88 91 GLN A CA 1
ATOM 709 C C . GLN A 1 91 ? 11.078 -0.953 -26.390 1.00 95.88 91 GLN A C 1
ATOM 711 O O . GLN A 1 91 ? 10.906 0.252 -26.605 1.00 95.88 91 GLN A O 1
ATOM 716 N N . TYR A 1 92 ? 10.077 -1.833 -26.443 1.00 95.56 92 TYR A N 1
ATOM 717 C CA . TYR A 1 92 ? 8.701 -1.506 -26.813 1.00 95.56 92 TYR A CA 1
ATOM 718 C C . TYR A 1 92 ? 7.718 -1.576 -25.646 1.00 95.56 92 TYR A C 1
ATOM 720 O O . TYR A 1 92 ? 6.586 -1.113 -25.795 1.00 95.56 92 TYR A O 1
ATOM 728 N N . VAL A 1 93 ? 8.145 -2.093 -24.492 1.00 95.81 93 VAL A N 1
ATOM 729 C CA . VAL A 1 93 ? 7.314 -2.179 -23.289 1.00 95.81 93 VAL A CA 1
ATOM 730 C C . VAL A 1 93 ? 6.898 -0.778 -22.847 1.00 95.81 93 VAL A C 1
ATOM 732 O O . VAL A 1 93 ? 7.743 0.080 -22.596 1.00 95.81 93 VAL A O 1
ATOM 735 N N . GLN A 1 94 ? 5.585 -0.556 -22.758 1.00 96.06 94 GLN A N 1
ATOM 736 C CA . GLN A 1 94 ? 5.003 0.670 -22.203 1.00 96.06 94 GLN A CA 1
ATOM 737 C C . GLN A 1 94 ? 4.608 0.511 -20.735 1.00 96.06 94 GLN A C 1
ATOM 739 O O . GLN A 1 94 ? 4.632 1.488 -19.996 1.00 96.06 94 GLN A O 1
ATOM 744 N N . GLU A 1 95 ? 4.303 -0.709 -20.305 1.00 96.50 95 GLU A N 1
ATOM 745 C CA . GLU A 1 95 ? 3.839 -1.005 -18.952 1.00 96.50 95 GLU A CA 1
ATOM 746 C C . GLU A 1 95 ? 4.590 -2.228 -18.435 1.00 96.50 95 GLU A C 1
ATOM 748 O O . GLU A 1 95 ? 4.582 -3.296 -19.055 1.00 96.50 95 GLU A O 1
ATOM 753 N N . ILE A 1 96 ? 5.289 -2.071 -17.316 1.00 96.75 96 ILE A N 1
ATOM 754 C CA . ILE A 1 96 ? 6.019 -3.165 -16.682 1.00 96.75 96 ILE A CA 1
ATOM 755 C C . ILE A 1 96 ? 5.101 -3.784 -15.638 1.00 96.75 96 ILE A C 1
ATOM 757 O O . ILE A 1 96 ? 4.959 -3.246 -14.549 1.00 96.75 96 ILE A O 1
ATOM 761 N N . TYR A 1 97 ? 4.511 -4.934 -15.944 1.00 95.44 97 TYR A N 1
ATOM 762 C CA . TYR A 1 97 ? 3.776 -5.722 -14.958 1.00 95.44 97 TYR A CA 1
ATOM 763 C C . TYR A 1 97 ? 4.534 -7.001 -14.618 1.00 95.44 97 TYR A C 1
ATOM 765 O O . TYR A 1 97 ? 4.702 -7.862 -15.490 1.00 95.44 97 TYR A O 1
ATOM 773 N N . LYS A 1 98 ? 5.015 -7.132 -13.373 1.00 94.19 98 LYS A N 1
ATOM 774 C CA . LYS A 1 98 ? 5.759 -8.321 -12.936 1.00 94.19 98 LYS A CA 1
ATOM 775 C C . LYS A 1 98 ? 5.376 -8.801 -11.549 1.00 94.19 98 LYS A C 1
ATOM 777 O O . LYS A 1 98 ? 5.359 -8.040 -10.589 1.00 94.19 98 LYS A O 1
ATOM 782 N N . VAL A 1 99 ? 5.151 -10.106 -11.474 1.00 89.94 99 VAL A N 1
ATOM 783 C CA . VAL A 1 99 ? 4.877 -10.856 -10.254 1.00 89.94 99 VAL A CA 1
ATOM 784 C C . VAL A 1 99 ? 6.057 -11.786 -10.004 1.00 89.94 99 VAL A C 1
ATOM 786 O O . VAL A 1 99 ? 6.501 -12.476 -10.923 1.00 89.94 99 VAL A O 1
ATOM 789 N N . ASN A 1 100 ? 6.562 -11.833 -8.774 1.00 84.75 100 ASN A N 1
ATOM 790 C CA . ASN A 1 100 ? 7.520 -12.854 -8.368 1.00 84.75 100 ASN A CA 1
ATOM 791 C C . ASN A 1 100 ? 6.792 -14.193 -8.151 1.00 84.75 100 ASN A C 1
ATOM 793 O O . ASN A 1 100 ? 6.435 -14.560 -7.030 1.00 84.75 100 ASN A O 1
ATOM 797 N N . THR A 1 101 ? 6.541 -14.906 -9.251 1.00 74.44 101 THR A N 1
ATOM 798 C CA . THR A 1 101 ? 5.736 -16.138 -9.278 1.00 74.44 101 THR A CA 1
ATOM 799 C C . THR A 1 101 ? 6.345 -17.285 -8.482 1.00 74.44 101 THR A C 1
ATOM 801 O O . THR A 1 101 ? 5.602 -18.125 -7.993 1.00 74.44 101 THR A O 1
ATOM 804 N N . GLU A 1 102 ? 7.670 -17.312 -8.301 1.00 72.00 102 GLU A N 1
ATOM 805 C CA . GLU A 1 102 ? 8.353 -18.337 -7.491 1.00 72.00 102 GLU A CA 1
ATOM 806 C C . GLU A 1 102 ? 7.894 -18.337 -6.030 1.00 72.00 102 GLU A C 1
ATOM 808 O O . GLU A 1 102 ? 8.089 -19.315 -5.312 1.00 72.00 102 GLU A O 1
ATOM 813 N N . ASN A 1 103 ? 7.288 -17.236 -5.588 1.00 70.94 103 ASN A N 1
ATOM 814 C CA . ASN A 1 103 ? 6.899 -17.030 -4.208 1.00 70.94 103 ASN A CA 1
ATOM 815 C C . ASN A 1 103 ? 5.408 -16.717 -4.049 1.00 70.94 103 ASN A C 1
ATOM 817 O O . ASN A 1 103 ? 4.985 -16.395 -2.944 1.00 70.94 103 ASN A O 1
ATOM 821 N N . VAL A 1 104 ? 4.586 -16.783 -5.099 1.00 70.69 104 VAL A N 1
ATOM 822 C CA . VAL A 1 104 ? 3.137 -16.570 -4.943 1.00 70.69 104 VAL A CA 1
ATOM 823 C C . VAL A 1 104 ? 2.539 -17.741 -4.167 1.00 70.69 104 VAL A C 1
ATOM 825 O O . VAL A 1 104 ? 2.701 -18.898 -4.545 1.00 70.69 104 VAL A O 1
ATOM 828 N N . GLN A 1 105 ? 1.847 -17.428 -3.073 1.00 75.31 105 GLN A N 1
ATOM 829 C CA . GLN A 1 105 ? 1.075 -18.392 -2.300 1.00 75.31 105 GLN A CA 1
ATOM 830 C C . GLN A 1 105 ? -0.400 -18.031 -2.431 1.00 75.31 105 GLN A C 1
ATOM 832 O O . GLN A 1 105 ? -0.837 -17.020 -1.883 1.00 75.31 105 GLN A O 1
ATOM 837 N N . VAL A 1 106 ? -1.138 -18.877 -3.142 1.00 81.25 106 VAL A N 1
ATOM 838 C CA . VAL A 1 106 ? -2.601 -18.860 -3.142 1.00 81.25 106 VAL A CA 1
ATOM 839 C C . VAL A 1 106 ? -3.073 -19.580 -1.881 1.00 81.25 106 VAL A C 1
ATOM 841 O O . VAL A 1 106 ? -2.496 -20.606 -1.509 1.00 81.25 106 VAL A O 1
ATOM 844 N N . LEU A 1 107 ? -4.067 -19.023 -1.194 1.00 81.44 107 LEU A N 1
ATOM 845 C CA . LEU A 1 107 ? -4.656 -19.665 -0.021 1.00 81.44 107 LEU A CA 1
ATOM 846 C C . LEU A 1 107 ? -5.478 -20.882 -0.436 1.00 81.44 107 LEU A C 1
AT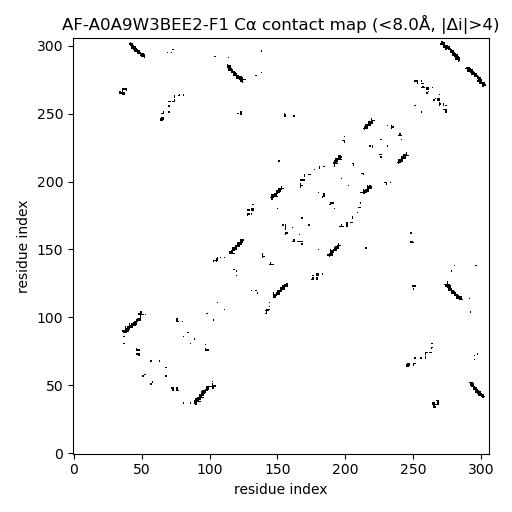OM 848 O O . LEU A 1 107 ? -6.273 -20.806 -1.368 1.00 81.44 107 LEU A O 1
ATOM 852 N N . ASP A 1 108 ? -5.302 -21.990 0.281 1.00 81.25 108 ASP A N 1
ATOM 853 C CA . ASP A 1 108 ? -6.235 -23.112 0.204 1.00 81.25 108 ASP A CA 1
ATOM 854 C C . ASP A 1 108 ? -7.576 -22.670 0.808 1.00 81.25 108 ASP A C 1
ATOM 856 O O . ASP A 1 108 ? -7.607 -22.079 1.892 1.00 81.25 108 ASP A O 1
ATOM 860 N N . GLU A 1 109 ? -8.682 -22.965 0.122 1.00 79.75 109 GLU A N 1
ATOM 861 C CA . GLU A 1 109 ? -10.039 -22.695 0.608 1.00 79.75 109 GLU A CA 1
ATOM 862 C C . GLU A 1 109 ? -10.270 -23.299 2.002 1.00 79.75 109 GLU A C 1
ATOM 864 O O . GLU A 1 109 ? -10.925 -22.679 2.836 1.00 79.75 109 GLU A O 1
ATOM 869 N N . ASN A 1 110 ? -9.670 -24.459 2.293 1.00 82.81 110 ASN A N 1
ATOM 870 C CA . ASN A 1 110 ? -9.802 -25.131 3.589 1.00 82.81 110 ASN A CA 1
ATOM 871 C C . ASN A 1 110 ? -9.023 -24.439 4.719 1.00 82.81 110 ASN A C 1
ATOM 873 O O . ASN A 1 110 ? -9.355 -24.621 5.887 1.00 82.81 110 ASN A O 1
ATOM 877 N N . GLU A 1 111 ? -7.984 -23.668 4.389 1.00 84.81 111 GLU A N 1
ATOM 878 C CA . GLU A 1 111 ? -7.139 -22.959 5.361 1.00 84.81 111 GLU A CA 1
ATOM 879 C C . GLU A 1 111 ? -7.483 -21.466 5.453 1.00 84.81 111 GLU A C 1
ATOM 881 O O . GLU A 1 111 ? -7.024 -20.775 6.367 1.00 84.81 111 GLU A O 1
ATOM 886 N N . ARG A 1 112 ? -8.286 -20.939 4.518 1.00 92.19 112 ARG A N 1
ATOM 887 C CA . ARG A 1 112 ? -8.608 -19.511 4.437 1.00 92.19 112 ARG A CA 1
ATOM 888 C C . ARG A 1 112 ? -9.202 -18.987 5.739 1.00 92.19 112 ARG A C 1
ATOM 890 O O . ARG A 1 112 ? -8.771 -17.935 6.214 1.00 92.19 112 ARG A O 1
ATOM 897 N N . ASP A 1 113 ? -10.142 -19.715 6.330 1.00 90.69 113 ASP A N 1
ATOM 898 C CA . ASP A 1 113 ? -10.823 -19.302 7.560 1.00 90.69 113 ASP A CA 1
ATOM 899 C C . ASP A 1 113 ? -9.893 -19.264 8.780 1.00 90.69 113 ASP A C 1
ATOM 901 O O . ASP A 1 113 ? -10.165 -18.537 9.740 1.00 90.69 113 ASP A O 1
ATOM 905 N N . ASP A 1 114 ? -8.750 -19.950 8.727 1.00 91.62 114 ASP A N 1
ATOM 906 C CA . ASP A 1 114 ? -7.743 -19.952 9.788 1.00 91.62 114 ASP A CA 1
ATOM 907 C C . ASP A 1 114 ? -6.743 -18.796 9.676 1.00 91.62 114 ASP A C 1
ATOM 909 O O . ASP A 1 114 ? -5.980 -18.540 10.613 1.00 91.62 114 ASP A O 1
ATOM 913 N N . VAL A 1 115 ? -6.742 -18.058 8.565 1.00 94.00 115 VAL A N 1
ATOM 914 C CA . VAL A 1 115 ? -5.825 -16.939 8.324 1.00 94.00 115 VAL A CA 1
ATOM 915 C C . VAL A 1 115 ? -6.565 -15.618 8.504 1.00 94.00 115 VAL A C 1
ATOM 917 O O . VAL A 1 115 ? -7.648 -15.421 7.976 1.00 94.00 115 VAL A O 1
ATOM 920 N N . LYS A 1 116 ? -5.983 -14.686 9.262 1.00 95.88 116 LYS A N 1
ATOM 921 C CA . LYS A 1 116 ? -6.405 -13.282 9.304 1.00 95.88 116 LYS A CA 1
ATOM 922 C C . LYS A 1 116 ? -5.512 -12.471 8.373 1.00 95.88 116 LYS A C 1
ATOM 924 O O . LYS A 1 116 ? -4.315 -12.365 8.641 1.00 95.88 116 LYS A O 1
ATOM 929 N N . ILE A 1 117 ? -6.087 -11.890 7.326 1.00 97.12 117 ILE A N 1
ATOM 930 C CA . ILE A 1 117 ? -5.392 -11.071 6.336 1.00 97.12 117 ILE A CA 1
ATOM 931 C C . ILE A 1 117 ? -5.604 -9.590 6.647 1.00 97.12 117 ILE A C 1
ATOM 933 O O . ILE A 1 117 ? -6.732 -9.103 6.722 1.00 97.12 117 ILE A O 1
ATOM 937 N N . THR A 1 118 ? -4.499 -8.866 6.778 1.00 98.06 118 THR A N 1
ATOM 938 C CA . THR A 1 118 ? -4.484 -7.406 6.860 1.00 98.06 118 THR A CA 1
ATOM 939 C C . THR A 1 118 ? -3.850 -6.846 5.598 1.00 98.06 118 THR A C 1
ATOM 941 O O . THR A 1 118 ? -2.743 -7.245 5.237 1.00 98.06 118 THR A O 1
ATOM 944 N N . VAL A 1 119 ? -4.516 -5.887 4.962 1.00 98.56 119 VAL A N 1
ATOM 945 C CA . VAL A 1 119 ? -3.990 -5.089 3.853 1.00 98.56 119 VAL A CA 1
ATOM 946 C C . VAL A 1 119 ? -3.799 -3.660 4.342 1.00 98.56 119 VAL A C 1
ATOM 948 O O . VAL A 1 119 ? -4.725 -3.064 4.877 1.00 98.56 119 VAL A O 1
ATOM 951 N N . LYS A 1 120 ? -2.607 -3.096 4.168 1.00 98.50 120 LYS A N 1
ATOM 952 C CA . LYS A 1 120 ? -2.321 -1.676 4.390 1.00 98.50 120 LYS A CA 1
ATOM 953 C C . LYS A 1 120 ? -2.003 -1.024 3.055 1.00 98.50 120 LYS A C 1
ATOM 955 O O . LYS A 1 120 ? -1.040 -1.428 2.404 1.00 98.50 120 LYS A O 1
ATOM 960 N N . VAL A 1 121 ? -2.813 -0.050 2.658 1.00 98.56 121 VAL A N 1
ATOM 961 C CA . VAL A 1 121 ? -2.634 0.736 1.437 1.00 98.56 121 VAL A CA 1
ATOM 962 C C . VAL A 1 121 ? -1.937 2.038 1.798 1.00 98.56 121 VAL A C 1
ATOM 964 O O . VAL A 1 121 ? -2.397 2.779 2.662 1.00 98.56 121 VAL A O 1
ATOM 967 N N . PHE A 1 122 ? -0.819 2.288 1.133 1.00 98.12 122 PHE A N 1
ATOM 968 C CA . PHE A 1 122 ? -0.021 3.498 1.226 1.00 98.12 122 PHE A CA 1
ATOM 969 C C . PHE A 1 122 ? -0.296 4.345 -0.013 1.00 98.12 122 PHE A C 1
ATOM 971 O O . PHE A 1 122 ? 0.015 3.922 -1.126 1.00 98.12 122 PHE A O 1
ATOM 978 N N . ILE A 1 123 ? -0.864 5.531 0.177 1.00 97.69 123 ILE A N 1
ATOM 979 C CA . ILE A 1 123 ? -1.024 6.541 -0.870 1.00 97.69 123 ILE A CA 1
ATOM 980 C C . ILE A 1 123 ? 0.230 7.417 -0.844 1.00 97.69 123 ILE A C 1
ATOM 982 O O . ILE A 1 123 ? 0.412 8.202 0.083 1.00 97.69 123 ILE A O 1
ATOM 986 N N . CYS A 1 124 ? 1.125 7.231 -1.817 1.00 95.25 124 CYS A N 1
ATOM 987 C CA . CYS A 1 124 ? 2.438 7.891 -1.851 1.00 95.25 124 CYS A CA 1
ATOM 988 C C . CYS A 1 124 ? 2.406 9.248 -2.566 1.00 95.25 124 CYS A C 1
ATOM 990 O O . CYS A 1 124 ? 3.255 10.094 -2.320 1.00 95.25 124 CYS A O 1
ATOM 992 N N . SER A 1 125 ? 1.439 9.452 -3.454 1.00 93.31 125 SER A N 1
ATOM 993 C CA . SER A 1 125 ? 1.135 10.738 -4.084 1.00 93.31 125 SER A CA 1
ATOM 994 C C . SER A 1 125 ? -0.377 10.844 -4.315 1.00 93.31 125 SER A C 1
ATOM 996 O O . SER A 1 125 ? -1.062 9.828 -4.195 1.00 93.31 125 SER A O 1
ATOM 998 N N . PRO A 1 126 ? -0.944 12.028 -4.615 1.00 93.50 126 PRO A N 1
ATOM 999 C CA . PRO A 1 126 ? -2.384 12.167 -4.822 1.00 93.50 126 PRO A CA 1
ATOM 1000 C C . PRO A 1 126 ? -2.908 11.207 -5.895 1.00 93.50 126 PRO A C 1
ATOM 1002 O O . PRO A 1 126 ? -2.436 11.232 -7.031 1.00 93.50 126 PRO A O 1
ATOM 1005 N N . GLN A 1 127 ? -3.897 10.385 -5.542 1.00 95.81 127 GLN A N 1
ATOM 1006 C CA . GLN A 1 127 ? -4.502 9.400 -6.435 1.00 95.81 127 GLN A CA 1
ATOM 1007 C C . GLN A 1 127 ? -6.020 9.594 -6.539 1.00 95.81 127 GLN A C 1
ATOM 1009 O O . GLN A 1 127 ? -6.660 10.089 -5.608 1.00 95.81 127 GLN A O 1
ATOM 1014 N N . PRO A 1 128 ? -6.644 9.175 -7.652 1.00 97.19 128 PRO A N 1
ATOM 1015 C CA . PRO A 1 128 ? -8.086 8.994 -7.687 1.00 97.19 128 PRO A CA 1
ATOM 1016 C C . PRO A 1 128 ? -8.516 8.000 -6.594 1.00 97.19 128 PRO A C 1
ATOM 1018 O O . PRO A 1 128 ? -7.896 6.943 -6.474 1.00 97.19 128 PRO A O 1
ATOM 1021 N N . PRO A 1 129 ? -9.602 8.258 -5.844 1.00 97.81 129 PRO A 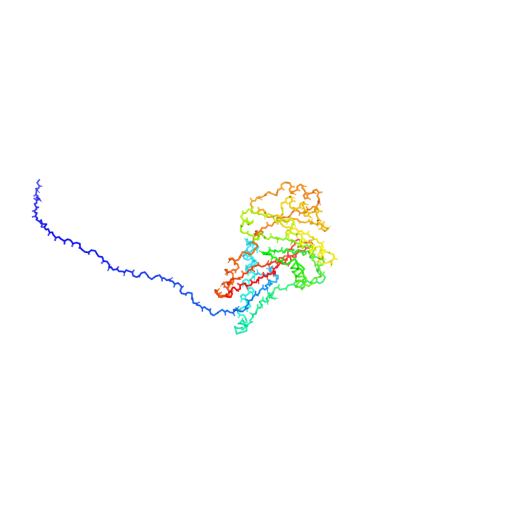N 1
ATOM 1022 C CA . PRO A 1 129 ? -10.016 7.384 -4.742 1.00 97.81 129 PRO A CA 1
ATOM 1023 C C . PRO A 1 129 ? -10.251 5.925 -5.147 1.00 97.81 129 PRO A C 1
ATOM 1025 O O . PRO A 1 129 ? -10.000 5.012 -4.361 1.00 97.81 129 PRO A O 1
ATOM 1028 N N . LYS A 1 130 ? -10.654 5.700 -6.408 1.00 97.81 130 LYS A N 1
ATOM 1029 C CA . LYS A 1 130 ? -10.891 4.372 -6.996 1.00 97.81 130 LYS A CA 1
ATOM 1030 C C . LYS A 1 130 ? -9.703 3.416 -6.850 1.00 97.81 130 LYS A C 1
ATOM 1032 O O . LYS A 1 130 ? -9.919 2.205 -6.791 1.00 97.81 130 LYS A O 1
ATOM 1037 N N . VAL A 1 131 ? -8.489 3.953 -6.699 1.00 97.75 131 VAL A N 1
ATOM 1038 C CA . VAL A 1 131 ? -7.269 3.181 -6.439 1.00 97.75 131 VAL A CA 1
ATOM 1039 C C . VAL A 1 131 ? -7.429 2.214 -5.262 1.00 97.75 131 VAL A C 1
ATOM 1041 O O . VAL A 1 131 ? -6.900 1.111 -5.307 1.00 97.75 131 VAL A O 1
ATOM 1044 N N . ILE A 1 132 ? -8.211 2.564 -4.233 1.00 98.50 132 ILE A N 1
ATOM 1045 C CA . ILE A 1 132 ? -8.455 1.686 -3.080 1.00 98.50 132 ILE A CA 1
ATOM 1046 C C . ILE A 1 132 ? -9.135 0.387 -3.515 1.00 98.50 132 ILE A C 1
ATOM 1048 O O . ILE A 1 132 ? -8.677 -0.701 -3.163 1.00 98.50 132 ILE A O 1
ATOM 1052 N N . THR A 1 133 ? -10.201 0.497 -4.312 1.00 98.38 133 THR A N 1
ATOM 1053 C CA . THR A 1 133 ? -10.926 -0.663 -4.840 1.00 98.38 133 THR A CA 1
ATOM 1054 C C . THR A 1 133 ? -10.018 -1.498 -5.743 1.00 98.38 133 THR A C 1
ATOM 1056 O O . THR A 1 133 ? -9.956 -2.715 -5.591 1.00 98.38 133 THR A O 1
ATOM 1059 N N . GLU A 1 134 ? -9.268 -0.854 -6.642 1.00 97.44 134 GLU A N 1
ATOM 1060 C CA . GLU A 1 134 ? -8.358 -1.533 -7.575 1.00 97.44 134 GLU A CA 1
ATOM 1061 C C . GLU A 1 134 ? -7.259 -2.315 -6.847 1.00 97.44 134 GLU A C 1
ATOM 1063 O O . GLU A 1 134 ? -6.972 -3.465 -7.184 1.00 97.44 134 GLU A O 1
ATOM 1068 N N . VAL A 1 135 ? -6.671 -1.711 -5.812 1.00 97.75 135 VAL A N 1
ATOM 1069 C CA . VAL A 1 135 ? -5.641 -2.335 -4.982 1.00 97.75 135 VAL A CA 1
ATOM 1070 C C . VAL A 1 135 ? -6.194 -3.547 -4.242 1.00 97.75 135 VAL A C 1
ATOM 1072 O O . VAL A 1 135 ? -5.565 -4.606 -4.259 1.00 97.75 135 VAL A O 1
ATOM 1075 N N . VAL A 1 136 ? -7.361 -3.417 -3.605 1.00 98.31 136 VAL A N 1
ATOM 1076 C CA . VAL A 1 136 ? -7.971 -4.519 -2.850 1.00 98.31 136 VAL A CA 1
ATOM 1077 C C . VAL A 1 136 ? -8.367 -5.657 -3.779 1.00 98.31 136 VAL A C 1
ATOM 1079 O O . VAL A 1 136 ? -7.991 -6.794 -3.511 1.00 98.31 136 VAL A O 1
ATOM 1082 N N . ASP A 1 137 ? -9.012 -5.366 -4.909 1.00 97.81 137 ASP A N 1
ATOM 1083 C CA . ASP A 1 137 ? -9.358 -6.379 -5.911 1.00 97.81 137 ASP A CA 1
ATOM 1084 C C . ASP A 1 137 ? -8.118 -7.110 -6.417 1.00 97.81 137 ASP A C 1
ATOM 1086 O O . ASP A 1 137 ? -8.126 -8.332 -6.579 1.00 97.81 137 ASP A O 1
ATOM 1090 N N . LYS A 1 138 ? -7.012 -6.384 -6.601 1.00 95.69 138 LYS A N 1
ATOM 1091 C CA . LYS A 1 138 ? -5.753 -7.009 -6.977 1.00 95.69 138 LYS A CA 1
ATOM 1092 C C . LYS A 1 138 ? -5.223 -7.935 -5.883 1.00 95.69 138 LYS A C 1
ATOM 1094 O O . LYS A 1 138 ? -4.828 -9.051 -6.200 1.00 95.69 138 LYS A O 1
ATOM 1099 N N . VAL A 1 139 ? -5.229 -7.516 -4.618 1.00 95.94 139 VAL A N 1
ATOM 1100 C CA . VAL A 1 139 ? -4.795 -8.375 -3.501 1.00 95.94 139 VAL A CA 1
ATOM 1101 C C . VAL A 1 139 ? -5.668 -9.628 -3.391 1.00 95.94 139 VAL A C 1
ATOM 1103 O O . VAL A 1 139 ? -5.129 -10.723 -3.253 1.00 95.94 139 VAL A O 1
ATOM 1106 N N . LEU A 1 140 ? -6.992 -9.489 -3.493 1.00 96.12 140 LEU A N 1
ATOM 1107 C CA . LEU A 1 140 ? -7.939 -10.607 -3.452 1.00 96.12 140 LEU A CA 1
ATOM 1108 C C . LEU A 1 140 ? -7.650 -11.636 -4.553 1.00 96.12 140 LEU A C 1
ATOM 1110 O O . LEU A 1 140 ? -7.528 -12.828 -4.267 1.00 96.12 140 LEU A O 1
ATOM 1114 N N . ASN A 1 141 ? -7.452 -11.164 -5.787 1.00 93.50 141 ASN A N 1
ATOM 1115 C CA . ASN A 1 141 ? -7.124 -12.015 -6.929 1.00 93.50 141 ASN A CA 1
ATOM 1116 C C . ASN A 1 141 ? -5.782 -12.742 -6.751 1.00 93.50 141 ASN A C 1
ATOM 1118 O O . ASN A 1 141 ? -5.698 -13.937 -7.017 1.00 93.50 141 ASN A O 1
ATOM 1122 N N . GLU A 1 142 ? -4.741 -12.045 -6.288 1.00 89.31 142 GLU A N 1
ATOM 1123 C CA . GLU A 1 142 ? -3.404 -12.634 -6.104 1.00 89.31 142 GLU A CA 1
ATOM 1124 C C . GLU A 1 142 ? -3.355 -13.659 -4.962 1.00 89.31 142 GLU A C 1
ATOM 1126 O O . GLU A 1 142 ? -2.588 -14.619 -5.020 1.00 89.31 142 GLU A O 1
ATOM 1131 N N . LEU A 1 143 ? -4.159 -13.461 -3.914 1.00 90.94 143 LEU A N 1
ATOM 1132 C CA . LEU A 1 143 ? -4.235 -14.378 -2.773 1.00 90.94 143 LEU A CA 1
ATOM 1133 C C . LEU A 1 143 ? -5.263 -15.502 -2.967 1.00 90.94 143 LEU A C 1
ATOM 1135 O O . LEU A 1 143 ? -5.265 -16.449 -2.181 1.00 90.94 143 LEU A O 1
ATOM 1139 N N . GLY A 1 144 ? -6.119 -15.407 -3.990 1.00 92.06 144 GLY A N 1
ATOM 1140 C CA . GLY A 1 144 ? -7.208 -16.351 -4.245 1.00 92.06 144 GLY A CA 1
ATOM 1141 C C . GLY A 1 144 ? -8.257 -16.371 -3.134 1.00 92.06 144 GLY A C 1
ATOM 1142 O O . GLY A 1 144 ? -8.702 -17.436 -2.726 1.00 92.06 144 GLY A O 1
ATOM 1143 N N . THR A 1 145 ? -8.634 -15.202 -2.614 1.00 94.69 145 THR A N 1
ATOM 1144 C CA . THR A 1 145 ? -9.656 -15.057 -1.563 1.00 94.69 145 THR A CA 1
ATOM 1145 C C . THR A 1 145 ? -10.711 -14.039 -1.976 1.00 94.69 145 THR A C 1
ATOM 1147 O O . THR A 1 145 ? -10.414 -13.096 -2.702 1.00 94.69 145 THR A O 1
ATOM 1150 N N . SER A 1 146 ? -11.943 -14.195 -1.494 1.00 95.81 146 SER A N 1
ATOM 1151 C CA . SER A 1 146 ? -13.043 -13.257 -1.753 1.00 95.81 146 SER A CA 1
ATOM 1152 C C . SER A 1 146 ? -13.052 -12.042 -0.822 1.00 95.81 146 SER A C 1
ATOM 1154 O O . SER A 1 146 ? -13.627 -11.016 -1.174 1.00 95.81 146 SER A O 1
ATOM 1156 N N . PHE A 1 147 ? -12.403 -12.137 0.343 1.00 97.56 147 PHE A N 1
ATOM 1157 C CA . PHE A 1 147 ? -12.355 -11.056 1.326 1.00 97.56 147 PHE A CA 1
ATOM 1158 C C . PHE A 1 147 ? -11.026 -10.993 2.089 1.00 97.56 147 PHE A C 1
ATOM 1160 O O . PHE A 1 147 ? -10.262 -11.967 2.130 1.00 97.56 147 PHE A O 1
ATOM 1167 N N . VAL A 1 148 ? -10.784 -9.860 2.750 1.00 98.00 148 VAL A N 1
ATOM 1168 C CA . VAL A 1 148 ? -9.738 -9.668 3.769 1.00 98.00 148 VAL A CA 1
ATOM 1169 C C . VAL A 1 148 ? -10.344 -9.160 5.075 1.00 98.00 148 VAL A C 1
ATOM 1171 O O . VAL A 1 148 ? -11.353 -8.458 5.091 1.00 98.00 148 VAL A O 1
ATOM 1174 N N . GLU A 1 149 ? -9.734 -9.507 6.201 1.00 98.06 149 GLU A N 1
ATOM 1175 C CA . GLU A 1 149 ? -10.254 -9.139 7.515 1.00 98.06 149 GLU A CA 1
ATOM 1176 C C . GLU A 1 149 ? -10.080 -7.654 7.811 1.00 98.06 149 GLU A C 1
ATOM 1178 O O . GLU A 1 149 ? -10.963 -7.057 8.416 1.00 98.06 149 GLU A O 1
ATOM 1183 N N . THR A 1 150 ? -8.955 -7.055 7.422 1.00 98.50 150 THR A N 1
ATOM 1184 C CA . THR A 1 150 ? -8.649 -5.671 7.791 1.00 98.50 150 THR A CA 1
ATOM 1185 C C . THR A 1 150 ? -8.035 -4.902 6.629 1.00 98.50 150 THR A C 1
ATOM 1187 O O . THR A 1 150 ? -7.049 -5.352 6.049 1.00 98.50 150 THR A O 1
ATOM 1190 N N . LEU A 1 151 ? -8.568 -3.712 6.346 1.00 98.88 151 LEU A N 1
ATOM 1191 C CA . LEU A 1 151 ? -7.983 -2.731 5.433 1.00 98.88 151 LEU A CA 1
ATOM 1192 C C . LEU A 1 151 ? -7.553 -1.479 6.205 1.00 98.88 151 LEU A C 1
ATOM 1194 O O . LEU A 1 151 ? -8.361 -0.862 6.896 1.00 98.88 151 LEU A O 1
ATOM 1198 N N . LEU A 1 152 ? -6.284 -1.105 6.074 1.00 98.75 152 LEU A N 1
ATOM 1199 C CA . LEU A 1 152 ? -5.685 0.071 6.695 1.00 98.75 152 LEU A CA 1
ATOM 1200 C C . LEU A 1 152 ? -5.301 1.095 5.630 1.00 98.75 152 LEU A C 1
ATOM 1202 O O . LEU A 1 152 ? -4.680 0.732 4.629 1.00 98.75 152 LEU A O 1
ATOM 1206 N N . LEU A 1 153 ? -5.616 2.362 5.875 1.00 98.56 153 LEU A N 1
ATOM 1207 C CA . LEU A 1 153 ? -5.235 3.480 5.016 1.00 98.56 153 LEU A CA 1
ATOM 1208 C C . LEU A 1 153 ? -4.090 4.280 5.640 1.00 98.56 153 LEU A C 1
ATOM 1210 O O . LEU A 1 153 ? -4.194 4.737 6.774 1.00 98.56 153 LEU A O 1
ATOM 1214 N N . SER A 1 154 ? -3.021 4.474 4.875 1.00 97.12 154 SER A N 1
ATOM 1215 C CA . SER A 1 154 ? -1.896 5.345 5.207 1.00 97.12 154 SER A CA 1
ATOM 1216 C C . SER A 1 154 ? -1.699 6.333 4.063 1.00 97.12 154 SER A C 1
ATOM 1218 O O . SER A 1 154 ? -1.560 5.934 2.907 1.00 97.12 154 SER A O 1
ATOM 1220 N N . ILE A 1 155 ? -1.739 7.624 4.378 1.00 95.81 155 ILE A N 1
ATOM 1221 C CA . ILE A 1 155 ? -1.592 8.704 3.404 1.00 95.81 155 ILE A CA 1
ATOM 1222 C C . ILE A 1 155 ? -0.285 9.420 3.717 1.00 95.81 155 ILE A C 1
ATOM 1224 O O . ILE A 1 155 ? -0.107 9.901 4.833 1.00 95.81 155 ILE A O 1
ATOM 1228 N N . ALA A 1 156 ? 0.624 9.452 2.745 1.00 91.06 156 ALA A N 1
ATOM 1229 C CA . ALA A 1 156 ? 1.855 10.219 2.858 1.00 91.06 156 ALA A CA 1
ATOM 1230 C C . ALA A 1 156 ? 1.556 11.730 2.793 1.00 91.06 156 ALA A C 1
ATOM 1232 O O . ALA A 1 156 ? 0.569 12.123 2.165 1.00 91.06 156 ALA A O 1
ATOM 1233 N N . PRO A 1 157 ? 2.414 12.583 3.375 1.00 88.88 157 PRO A N 1
ATOM 1234 C CA . PRO A 1 157 ? 2.389 14.011 3.073 1.00 88.88 157 PRO A CA 1
ATOM 1235 C C . PRO A 1 157 ? 2.588 14.231 1.565 1.00 88.88 157 PRO A C 1
ATOM 1237 O O . PRO A 1 157 ? 3.401 13.556 0.930 1.00 88.88 157 PRO A O 1
ATOM 1240 N N . PHE A 1 158 ? 1.832 15.158 0.977 1.00 86.25 158 PHE A N 1
ATOM 1241 C CA . PHE A 1 158 ? 1.862 15.431 -0.465 1.00 86.25 158 PHE A CA 1
ATOM 1242 C C . PHE A 1 158 ? 2.766 16.605 -0.848 1.00 86.25 158 PHE A C 1
ATOM 1244 O O . PHE A 1 158 ? 2.983 16.837 -2.041 1.00 86.25 158 PHE A O 1
ATOM 1251 N N . SER A 1 159 ? 3.312 17.327 0.131 1.00 83.88 159 SER A N 1
ATOM 1252 C CA . SER A 1 159 ? 4.298 18.385 -0.084 1.00 83.88 159 SER A CA 1
ATOM 1253 C C . SER A 1 159 ? 5.458 18.301 0.909 1.00 83.88 159 SER A C 1
ATOM 1255 O O . SER A 1 159 ? 5.347 17.681 1.968 1.00 83.88 159 SER A O 1
ATOM 1257 N N . GLU A 1 160 ? 6.578 18.942 0.566 1.00 81.12 160 GLU A N 1
ATOM 1258 C CA . GLU A 1 160 ? 7.741 19.036 1.457 1.00 81.12 160 GLU A CA 1
ATOM 1259 C C . GLU A 1 160 ? 7.401 19.805 2.742 1.00 81.12 160 GLU A C 1
ATOM 1261 O O . GLU A 1 160 ? 7.931 19.485 3.803 1.00 81.12 160 GLU A O 1
ATOM 1266 N N . GLU A 1 161 ? 6.495 20.790 2.673 1.00 81.12 161 GLU A N 1
ATOM 1267 C CA . GLU A 1 161 ? 6.017 21.500 3.862 1.00 81.12 161 GLU A CA 1
ATOM 1268 C C . GLU A 1 161 ? 5.195 20.582 4.773 1.00 81.12 161 GLU A C 1
ATOM 1270 O O . GLU A 1 161 ? 5.423 20.556 5.981 1.00 81.12 161 GLU A O 1
ATOM 1275 N N . GLU A 1 162 ? 4.282 19.786 4.203 1.00 82.25 162 GLU A N 1
ATOM 1276 C CA . GLU A 1 162 ? 3.501 18.810 4.969 1.00 82.25 162 GLU A CA 1
ATOM 1277 C C . GLU A 1 162 ? 4.406 17.772 5.647 1.00 82.25 162 GLU A C 1
ATOM 1279 O O . GLU A 1 162 ? 4.173 17.415 6.804 1.00 82.25 162 GLU A O 1
ATOM 1284 N N . GLU A 1 163 ? 5.456 17.317 4.957 1.00 79.69 163 GLU A N 1
ATOM 1285 C CA . GLU A 1 163 ? 6.445 16.392 5.515 1.00 79.69 163 GLU A CA 1
ATOM 1286 C C . GLU A 1 163 ? 7.258 17.042 6.645 1.00 79.69 163 GLU A C 1
ATOM 1288 O O . GLU A 1 163 ? 7.394 16.455 7.721 1.00 79.69 163 GLU A O 1
ATOM 1293 N N . ALA A 1 164 ? 7.759 18.265 6.436 1.00 77.69 164 ALA A N 1
ATOM 1294 C CA . ALA A 1 164 ? 8.561 18.992 7.420 1.00 77.69 164 ALA A CA 1
ATOM 1295 C C . ALA A 1 164 ? 7.778 19.300 8.706 1.00 77.69 164 ALA A C 1
ATOM 1297 O O . ALA A 1 164 ? 8.322 19.169 9.805 1.00 77.69 164 ALA A O 1
ATOM 1298 N N . ASP A 1 165 ? 6.498 19.645 8.573 1.00 77.62 165 ASP A N 1
ATOM 1299 C CA . ASP A 1 165 ? 5.614 19.939 9.701 1.00 77.62 165 ASP A CA 1
ATOM 1300 C C . ASP A 1 165 ? 5.046 18.671 10.362 1.00 77.62 165 ASP A C 1
ATOM 1302 O O . ASP A 1 165 ? 4.314 18.769 11.349 1.00 77.62 165 ASP A O 1
ATOM 1306 N N . SER A 1 166 ? 5.378 17.474 9.848 1.00 76.12 166 SER A N 1
ATOM 1307 C CA . SER A 1 166 ? 4.768 16.203 10.275 1.00 76.12 166 SER A CA 1
ATOM 1308 C C . SER A 1 166 ? 3.237 16.293 10.278 1.00 76.12 166 SER A C 1
ATOM 1310 O O . SER A 1 166 ? 2.562 15.871 11.221 1.00 76.12 166 SER A O 1
ATOM 1312 N N . SER A 1 167 ? 2.698 16.920 9.230 1.00 79.56 167 SER A N 1
ATOM 1313 C CA . SER A 1 167 ? 1.279 17.224 9.114 1.00 79.56 167 SER A CA 1
ATOM 1314 C C . SER A 1 167 ? 0.461 15.943 9.022 1.00 79.56 167 SER A C 1
ATOM 1316 O O . SER A 1 167 ? 0.730 15.058 8.213 1.00 79.56 167 SER A O 1
ATOM 1318 N N . VAL A 1 168 ? -0.580 15.867 9.845 1.00 86.69 168 VAL A N 1
ATOM 1319 C CA . VAL A 1 168 ? -1.558 14.778 9.805 1.00 86.69 168 VAL A CA 1
ATOM 1320 C C . VAL A 1 168 ? -2.545 15.046 8.662 1.00 86.69 168 VAL A C 1
ATOM 1322 O O . VAL A 1 168 ? -2.999 16.188 8.515 1.00 86.69 168 VAL A O 1
ATOM 1325 N N . PRO A 1 169 ? -2.923 14.035 7.856 1.00 89.38 169 PRO A N 1
ATOM 1326 C CA . PRO A 1 169 ? -3.891 14.227 6.785 1.00 89.38 169 PRO A CA 1
ATOM 1327 C C . PRO A 1 169 ? -5.229 14.729 7.339 1.00 89.38 169 PRO A C 1
ATOM 1329 O O . PRO A 1 169 ? -5.789 14.186 8.291 1.00 89.38 169 PRO A O 1
ATOM 1332 N N . THR A 1 170 ? -5.762 15.782 6.722 1.00 92.06 170 THR A N 1
ATOM 1333 C CA . THR A 1 170 ? -7.058 16.345 7.123 1.00 92.06 170 THR A CA 1
ATOM 1334 C C . THR A 1 170 ? -8.212 15.430 6.717 1.00 92.06 170 THR A C 1
ATOM 1336 O O . THR A 1 170 ? -8.119 14.686 5.736 1.00 92.06 170 THR A O 1
ATOM 1339 N N . LEU A 1 171 ? -9.361 15.568 7.388 1.00 95.44 171 LEU A N 1
ATOM 1340 C CA . LEU A 1 171 ? -10.575 14.828 7.037 1.00 95.44 171 LEU A CA 1
ATOM 1341 C C . LEU A 1 171 ? -10.933 14.955 5.544 1.00 95.44 171 LEU A C 1
ATOM 1343 O O . LEU A 1 171 ? -11.298 13.967 4.920 1.00 95.44 171 LEU A O 1
ATOM 1347 N N . LYS A 1 172 ? -10.759 16.137 4.936 1.00 94.88 172 LYS A N 1
ATOM 1348 C CA . LYS A 1 172 ? -11.056 16.366 3.508 1.00 94.88 172 LYS A CA 1
ATOM 1349 C C . LYS A 1 172 ? -10.213 15.504 2.565 1.00 94.88 172 LYS A C 1
ATOM 1351 O O . LYS A 1 172 ? -10.683 15.160 1.486 1.00 94.88 172 LYS A O 1
ATOM 1356 N N . VAL A 1 173 ? -8.978 15.191 2.954 1.00 94.94 173 VAL A N 1
ATOM 1357 C CA . VAL A 1 173 ? -8.085 14.319 2.180 1.00 94.94 173 VAL A CA 1
ATOM 1358 C C . VAL A 1 173 ? -8.480 12.856 2.371 1.00 94.94 173 VAL A C 1
ATOM 1360 O O . VAL A 1 173 ? -8.458 12.092 1.413 1.00 94.94 173 VAL A O 1
ATOM 1363 N N . ILE A 1 174 ? -8.882 12.473 3.586 1.00 97.50 174 ILE A N 1
ATOM 1364 C CA . ILE A 1 174 ? -9.223 11.088 3.939 1.00 97.50 174 ILE A CA 1
ATOM 1365 C C . ILE A 1 174 ? -10.587 10.672 3.372 1.00 97.50 174 ILE A C 1
ATOM 1367 O O . ILE A 1 174 ? -10.719 9.560 2.863 1.00 97.50 174 ILE A O 1
ATOM 1371 N N . GLN A 1 175 ? -11.588 11.556 3.446 1.00 97.94 175 GLN A N 1
ATOM 1372 C CA . GLN A 1 175 ? -12.992 11.276 3.118 1.00 97.94 175 GLN A CA 1
ATOM 1373 C C . GLN A 1 175 ? -13.178 10.509 1.800 1.00 97.94 175 GLN A C 1
ATOM 1375 O O . GLN A 1 175 ? -13.782 9.439 1.847 1.00 97.94 175 GLN A O 1
ATOM 1380 N N . PRO A 1 176 ? -12.633 10.957 0.651 1.00 98.19 176 PRO A N 1
ATOM 1381 C CA . PRO A 1 176 ? -12.881 10.283 -0.622 1.00 98.19 176 PRO A CA 1
ATOM 1382 C C . PRO A 1 176 ? -12.345 8.845 -0.660 1.00 98.19 176 PRO A C 1
ATOM 1384 O O . PRO A 1 176 ? -12.992 7.957 -1.209 1.00 98.19 176 PRO A O 1
ATOM 1387 N N . TYR A 1 177 ? -11.177 8.591 -0.060 1.00 98.62 177 TYR A N 1
ATOM 1388 C CA . TYR A 1 177 ? -10.628 7.235 0.037 1.00 98.62 177 TYR A CA 1
ATOM 1389 C C . TYR A 1 177 ? -11.438 6.380 1.012 1.00 98.62 177 TYR A C 1
ATOM 1391 O O . TYR A 1 177 ? -11.683 5.206 0.740 1.00 98.62 177 TYR A O 1
ATOM 1399 N N . TRP A 1 178 ? -11.887 6.968 2.125 1.00 98.75 178 TRP A N 1
ATOM 1400 C CA . TRP A 1 178 ? -12.708 6.270 3.108 1.00 98.75 178 TRP A CA 1
ATOM 1401 C C . TRP A 1 178 ? -14.052 5.830 2.521 1.00 98.75 178 TRP A C 1
ATOM 1403 O O . TRP A 1 178 ? -14.466 4.704 2.764 1.00 98.75 178 TRP A O 1
ATOM 1413 N N . GLU A 1 179 ? -14.702 6.644 1.685 1.00 98.69 179 GLU A N 1
ATOM 1414 C CA . GLU A 1 179 ? -15.945 6.255 0.996 1.00 98.69 179 GLU A CA 1
ATOM 1415 C C . GLU A 1 179 ? -15.759 5.015 0.106 1.00 98.69 179 GLU A C 1
ATOM 1417 O O . GLU A 1 179 ? -16.632 4.146 0.065 1.00 98.69 179 GLU A O 1
ATOM 1422 N N . GLU A 1 180 ? -14.618 4.884 -0.577 1.00 98.75 180 GLU A N 1
ATOM 1423 C CA . GLU A 1 180 ? -14.288 3.669 -1.336 1.00 98.75 180 GLU A CA 1
ATOM 1424 C C . GLU A 1 180 ? -14.040 2.471 -0.405 1.00 98.75 180 GLU A C 1
ATOM 1426 O O . GLU A 1 180 ? -14.479 1.359 -0.699 1.00 98.75 180 GLU A O 1
ATOM 1431 N N . MET A 1 181 ? -13.416 2.683 0.759 1.00 98.88 181 MET A N 1
ATOM 1432 C CA . MET A 1 181 ? -13.273 1.639 1.783 1.00 98.88 181 MET A CA 1
ATOM 1433 C C . MET A 1 181 ? -14.632 1.186 2.341 1.00 98.88 181 MET A C 1
ATOM 1435 O O . MET A 1 181 ? -14.848 -0.010 2.530 1.00 98.88 181 MET A O 1
ATOM 1439 N N . GLU A 1 182 ? -15.577 2.105 2.559 1.00 98.81 182 GLU A N 1
ATOM 1440 C CA . GLU A 1 182 ? -16.942 1.777 2.994 1.00 98.81 182 GLU A CA 1
ATOM 1441 C C . GLU A 1 182 ? -17.691 0.936 1.951 1.00 98.81 182 GLU A C 1
ATOM 1443 O O . GLU A 1 182 ? -18.409 0.002 2.313 1.00 98.81 182 GLU A O 1
ATOM 1448 N N . GLN A 1 183 ? -17.498 1.211 0.655 1.00 98.69 183 GLN A N 1
ATOM 1449 C CA . GLN A 1 183 ? -18.067 0.394 -0.425 1.00 98.69 183 GLN A CA 1
ATOM 1450 C C . GLN A 1 183 ? -17.507 -1.037 -0.429 1.00 98.69 183 GLN A C 1
ATOM 1452 O O . GLN A 1 183 ? -18.239 -1.989 -0.713 1.00 98.69 183 GLN A O 1
ATOM 1457 N N . LEU A 1 184 ? -16.226 -1.213 -0.094 1.00 98.81 184 LEU A N 1
ATOM 1458 C CA . LEU A 1 184 ? -15.613 -2.539 0.030 1.00 98.81 184 LEU A CA 1
ATOM 1459 C C . LEU A 1 184 ? -16.182 -3.337 1.209 1.00 98.81 184 LEU A C 1
ATOM 1461 O O . LEU A 1 184 ? -16.326 -4.554 1.105 1.00 98.81 184 LEU A O 1
ATOM 1465 N N . VAL A 1 185 ? -16.562 -2.661 2.296 1.00 98.75 185 VAL A N 1
ATOM 1466 C CA . VAL A 1 185 ? -17.285 -3.291 3.412 1.00 98.75 185 VAL A CA 1
ATOM 1467 C C . VAL A 1 185 ? -18.704 -3.659 2.996 1.00 98.75 185 VAL A C 1
ATOM 1469 O O . VAL A 1 185 ? -19.145 -4.775 3.233 1.00 98.75 185 VAL A O 1
ATOM 1472 N N . ALA A 1 186 ? -19.408 -2.758 2.307 1.00 98.56 186 ALA A N 1
ATOM 1473 C CA . ALA A 1 186 ? -20.765 -3.015 1.821 1.00 98.56 186 ALA A CA 1
ATOM 1474 C C . ALA A 1 186 ? -20.851 -4.142 0.771 1.00 98.56 186 ALA A C 1
ATOM 1476 O O . ALA A 1 186 ? -21.936 -4.665 0.531 1.00 98.56 186 ALA A O 1
ATOM 1477 N N . SER A 1 187 ? -19.730 -4.493 0.133 1.00 98.12 187 SER A N 1
ATOM 1478 C CA . SER A 1 187 ? -19.614 -5.597 -0.829 1.00 98.12 187 SER A CA 1
ATOM 1479 C C . SER A 1 187 ? -18.930 -6.842 -0.252 1.00 98.12 187 SER A C 1
ATOM 1481 O O . SER A 1 187 ? -18.515 -7.709 -1.019 1.00 98.12 187 SER A O 1
ATOM 1483 N N . ASP A 1 188 ? -18.801 -6.928 1.077 1.00 98.31 188 ASP A N 1
ATOM 1484 C CA . ASP A 1 188 ? -18.223 -8.058 1.819 1.00 98.31 188 ASP A CA 1
ATOM 1485 C C . ASP A 1 188 ? -16.770 -8.412 1.437 1.00 98.31 188 ASP A C 1
ATOM 1487 O O . ASP A 1 188 ? -16.264 -9.480 1.779 1.00 98.31 188 ASP A O 1
ATOM 1491 N N . LYS A 1 189 ? -16.053 -7.502 0.763 1.00 98.50 189 LYS A N 1
ATOM 1492 C CA . LYS A 1 189 ? -14.636 -7.676 0.397 1.00 98.50 189 LYS A CA 1
ATOM 1493 C C . LYS A 1 189 ? -13.691 -7.370 1.557 1.00 98.50 189 LYS A C 1
ATOM 1495 O O . LYS A 1 189 ? -12.555 -7.846 1.579 1.00 98.50 189 LYS A O 1
ATOM 1500 N N . VAL A 1 190 ? -14.138 -6.557 2.511 1.00 98.62 190 VAL A N 1
ATOM 1501 C CA . VAL A 1 190 ? -13.364 -6.143 3.684 1.00 98.62 190 VAL A CA 1
ATOM 1502 C C . VAL A 1 190 ? -14.249 -6.198 4.922 1.00 98.62 190 VAL A C 1
ATOM 1504 O O . VAL A 1 190 ? -15.350 -5.660 4.907 1.00 98.62 190 VAL A O 1
ATOM 1507 N N . LEU A 1 191 ? -13.768 -6.801 6.012 1.00 98.19 191 LEU A N 1
ATOM 1508 C CA . LEU A 1 191 ? -14.564 -6.911 7.244 1.00 98.19 191 LEU A CA 1
ATOM 1509 C C . LEU A 1 191 ? -14.391 -5.719 8.193 1.00 98.19 191 LEU A C 1
ATOM 1511 O O . LEU A 1 191 ? -15.352 -5.295 8.832 1.00 98.19 191 LEU A O 1
ATOM 1515 N N . SER A 1 192 ? -13.174 -5.187 8.321 1.00 98.31 192 SER A N 1
ATOM 1516 C CA . SER A 1 192 ? -12.873 -4.082 9.234 1.00 98.31 192 SER A CA 1
ATOM 1517 C C . SER A 1 192 ? -11.969 -3.034 8.595 1.00 98.31 192 SER A C 1
ATOM 1519 O O . SER A 1 192 ? -11.051 -3.348 7.837 1.00 98.31 192 SER A O 1
ATOM 1521 N N . LEU A 1 193 ? -12.203 -1.770 8.946 1.00 98.81 193 LEU A N 1
ATOM 1522 C CA . LEU A 1 193 ? -11.425 -0.636 8.455 1.00 98.81 193 LEU A CA 1
ATOM 1523 C C . LEU A 1 193 ? -10.542 -0.056 9.557 1.00 98.81 193 LEU A C 1
ATOM 1525 O O . LEU A 1 193 ? -10.874 -0.134 10.746 1.00 98.81 193 LEU A O 1
ATOM 1529 N N . GLY A 1 194 ? -9.442 0.566 9.157 1.00 98.56 194 GLY A N 1
ATOM 1530 C CA . GLY A 1 194 ? -8.595 1.355 10.034 1.00 98.56 194 GLY A CA 1
ATOM 1531 C C . GLY A 1 194 ? -7.748 2.368 9.277 1.00 98.56 194 GLY A C 1
ATOM 1532 O O . GLY A 1 194 ? -7.707 2.389 8.046 1.00 98.56 194 GLY A O 1
ATOM 1533 N N . VAL A 1 195 ? -7.073 3.209 10.042 1.00 97.81 195 VAL A N 1
ATOM 1534 C CA . VAL A 1 195 ? -6.204 4.287 9.562 1.00 97.81 195 VAL A CA 1
ATOM 1535 C C . VAL A 1 195 ? -4.819 4.164 10.180 1.00 97.81 195 VAL A C 1
ATOM 1537 O O . VAL A 1 195 ? -4.549 3.241 10.958 1.00 97.81 195 VAL A O 1
ATOM 1540 N N . CYS A 1 196 ? -3.914 5.041 9.767 1.00 95.81 196 CYS A N 1
ATOM 1541 C CA . CYS A 1 196 ? -2.590 5.163 10.345 1.00 95.81 196 CYS A CA 1
ATOM 1542 C C . CYS A 1 196 ? -2.255 6.630 10.595 1.00 95.81 196 CYS A C 1
ATOM 1544 O O . CYS A 1 196 ? -2.623 7.493 9.795 1.00 95.81 196 CYS A O 1
ATOM 1546 N N . ASP A 1 197 ? -1.506 6.860 11.667 1.00 93.38 197 ASP A N 1
ATOM 1547 C CA . ASP A 1 197 ? -0.843 8.110 12.017 1.00 93.38 197 ASP A CA 1
ATOM 1548 C C . ASP A 1 197 ? -1.791 9.312 12.167 1.00 93.38 197 ASP A C 1
ATOM 1550 O O . ASP A 1 197 ? -1.402 10.456 11.922 1.00 93.38 197 ASP A O 1
ATOM 1554 N N . LEU A 1 198 ? -3.037 9.080 12.603 1.00 94.00 198 LEU A N 1
ATOM 1555 C CA . LEU A 1 198 ? -3.923 10.176 12.989 1.00 94.00 198 LEU A CA 1
ATOM 1556 C C . LEU A 1 198 ? -3.663 10.603 14.435 1.00 94.00 198 LEU A C 1
ATOM 1558 O O . LEU A 1 198 ? -3.476 9.796 15.342 1.00 94.00 198 LEU A O 1
ATOM 1562 N N . ASN A 1 199 ? -3.688 11.913 14.669 1.00 93.12 199 ASN A N 1
ATOM 1563 C CA . ASN A 1 199 ? -3.794 12.432 16.026 1.00 93.12 199 ASN A CA 1
ATOM 1564 C C . ASN A 1 199 ? -5.246 12.322 16.525 1.00 93.12 199 ASN A C 1
ATOM 1566 O O . ASN A 1 199 ? -6.170 12.022 15.765 1.00 93.12 199 ASN A O 1
ATOM 1570 N N . LYS A 1 200 ? -5.456 12.590 17.816 1.00 94.62 200 LYS A N 1
ATOM 1571 C CA . LYS A 1 200 ? -6.768 12.460 18.458 1.00 94.62 200 LYS A CA 1
ATOM 1572 C C . LYS A 1 200 ? -7.861 13.282 17.763 1.00 94.62 200 LYS A C 1
ATOM 1574 O O . LYS A 1 200 ? -8.954 12.759 17.574 1.00 94.62 200 LYS A O 1
ATOM 15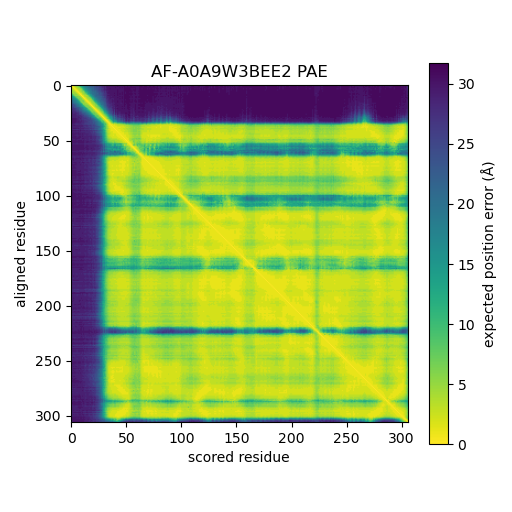79 N N . ASP A 1 201 ? -7.576 14.517 17.354 1.00 95.56 201 ASP A N 1
ATOM 1580 C CA . ASP A 1 201 ? -8.580 15.394 16.735 1.00 95.56 201 ASP A CA 1
ATOM 1581 C C . ASP A 1 201 ? -8.945 14.938 15.313 1.00 95.56 201 ASP A C 1
ATOM 1583 O O . ASP A 1 201 ? -10.124 14.781 15.003 1.00 95.56 201 ASP A O 1
ATOM 1587 N N . ALA A 1 202 ? -7.957 14.625 14.468 1.00 95.94 202 ALA A N 1
ATOM 1588 C CA . ALA A 1 202 ? -8.202 14.117 13.116 1.00 95.94 202 ALA A CA 1
ATOM 1589 C C . ALA A 1 202 ? -8.909 12.750 13.133 1.00 95.94 202 ALA A C 1
ATOM 1591 O O . ALA A 1 202 ? -9.792 12.489 12.311 1.00 95.94 202 ALA A O 1
ATOM 1592 N N . PHE A 1 203 ? -8.545 11.879 14.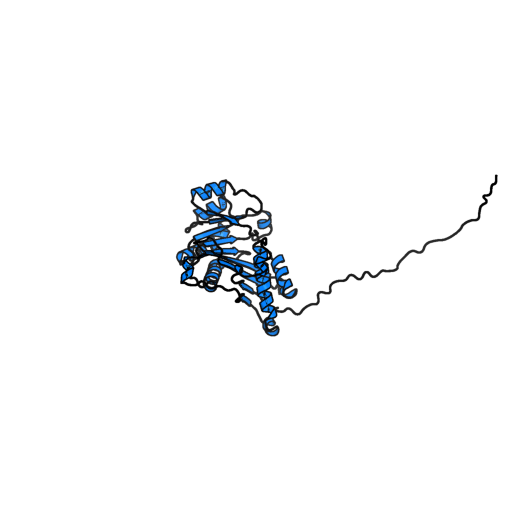081 1.00 97.19 203 PHE A N 1
ATOM 1593 C CA . PHE A 1 203 ? -9.208 10.592 14.269 1.00 97.19 203 PHE A CA 1
ATOM 1594 C C . PHE A 1 203 ? -10.655 10.768 14.746 1.00 97.19 203 PHE A C 1
ATOM 1596 O O . PHE A 1 203 ? -11.550 10.096 14.236 1.00 97.19 203 PHE A O 1
ATOM 1603 N N . GLU A 1 204 ? -10.912 11.668 15.699 1.00 97.81 204 GLU A N 1
ATOM 1604 C CA . GLU A 1 204 ? -12.263 11.984 16.174 1.00 97.81 204 GLU A CA 1
ATOM 1605 C C . GLU A 1 204 ? -13.147 12.549 15.053 1.00 97.81 204 GLU A C 1
ATOM 1607 O O . GLU A 1 204 ? -14.281 12.094 14.887 1.00 97.81 204 GLU A O 1
ATOM 1612 N N . ASP A 1 205 ? -12.618 13.461 14.236 1.00 98.12 205 ASP A N 1
ATOM 1613 C CA . ASP A 1 205 ? -13.304 14.011 13.064 1.00 98.12 205 ASP A CA 1
ATOM 1614 C C . ASP A 1 205 ? -13.715 12.910 12.073 1.00 98.12 205 ASP A C 1
ATOM 1616 O O . ASP A 1 205 ? -14.880 12.832 11.662 1.00 98.12 205 ASP A O 1
ATOM 1620 N N . LEU A 1 206 ? -12.782 12.013 11.728 1.00 98.44 206 LEU A N 1
ATOM 1621 C CA . LEU A 1 206 ? -13.064 10.860 10.873 1.00 98.44 206 LEU A CA 1
ATOM 1622 C C . LEU A 1 206 ? -14.095 9.930 11.511 1.00 98.44 206 LEU A C 1
ATOM 1624 O O . LEU A 1 206 ? -15.062 9.540 10.855 1.00 98.44 206 LEU A O 1
ATOM 1628 N N . TYR A 1 207 ? -13.907 9.583 12.785 1.00 98.38 207 TYR A N 1
ATOM 1629 C CA . TYR A 1 207 ? -14.786 8.672 13.503 1.00 98.38 207 TYR A CA 1
ATOM 1630 C C . TYR A 1 207 ? -16.213 9.212 13.556 1.00 98.38 207 TYR A C 1
ATOM 1632 O O . TYR A 1 207 ? -17.156 8.456 13.342 1.00 98.38 207 TYR A O 1
ATOM 1640 N N . ASN A 1 208 ? -16.404 10.507 13.799 1.00 98.06 208 ASN A N 1
ATOM 1641 C CA . ASN A 1 208 ? -17.730 11.116 13.863 1.00 98.06 208 ASN A CA 1
ATOM 1642 C C . ASN A 1 208 ? -18.414 11.158 12.493 1.00 98.06 208 ASN A C 1
ATOM 1644 O O . ASN A 1 208 ? -19.600 10.836 12.399 1.00 98.06 208 ASN A O 1
ATOM 1648 N N . TRP A 1 209 ? -17.671 11.489 11.436 1.00 98.62 209 TRP A N 1
ATOM 1649 C CA . TRP A 1 209 ? -18.208 11.592 10.079 1.00 98.62 209 TRP A CA 1
ATOM 1650 C C . TRP A 1 209 ? -18.505 10.230 9.421 1.00 98.62 209 TRP A C 1
ATOM 1652 O O . TRP A 1 209 ? -19.541 10.086 8.771 1.00 98.62 209 TRP A O 1
ATOM 1662 N N . ALA A 1 210 ? -17.629 9.234 9.589 1.00 98.50 210 ALA A N 1
ATOM 1663 C CA . ALA A 1 210 ? -17.690 7.966 8.857 1.00 98.50 210 ALA A CA 1
ATOM 1664 C C . ALA A 1 210 ? -18.954 7.143 9.167 1.00 98.50 210 ALA A C 1
ATOM 1666 O O . ALA A 1 210 ? -19.401 7.075 10.317 1.00 98.50 210 ALA A O 1
ATOM 1667 N N . LYS A 1 211 ? -19.508 6.448 8.168 1.00 98.38 211 LYS A N 1
ATOM 1668 C CA . LYS A 1 211 ? -20.611 5.487 8.350 1.00 98.38 211 LYS A CA 1
ATOM 1669 C C . LYS A 1 211 ? -20.077 4.163 8.885 1.00 98.38 211 LYS A C 1
ATOM 1671 O O . LYS A 1 211 ? -20.607 3.649 9.869 1.00 98.38 211 LYS A O 1
ATOM 1676 N N . VAL A 1 212 ? -19.012 3.642 8.273 1.00 98.62 212 VAL A N 1
ATOM 1677 C CA . VAL A 1 212 ? -18.256 2.502 8.805 1.00 98.62 212 VAL A CA 1
ATOM 1678 C C . VAL A 1 212 ? -17.110 3.052 9.639 1.00 98.62 212 VAL A C 1
ATOM 1680 O O . VAL A 1 212 ? -16.190 3.684 9.121 1.00 98.62 212 VAL A O 1
ATOM 1683 N N . LYS A 1 213 ? -17.185 2.841 10.953 1.00 98.44 213 LYS A N 1
ATOM 1684 C CA . LYS A 1 213 ? -16.230 3.420 11.899 1.00 98.44 213 LYS A CA 1
ATOM 1685 C C . LYS A 1 213 ? -14.845 2.771 11.760 1.00 98.44 213 LYS A C 1
ATOM 1687 O O . LYS A 1 213 ? -14.775 1.543 11.647 1.00 98.44 213 LYS A O 1
ATOM 1692 N N . PRO A 1 214 ? -13.744 3.549 11.806 1.00 98.12 214 PRO A N 1
ATOM 1693 C CA . PRO A 1 214 ? -12.414 2.968 11.934 1.00 98.12 214 PRO A CA 1
ATOM 1694 C C . PRO A 1 214 ? -12.345 2.174 13.241 1.00 98.12 214 PRO A C 1
ATOM 1696 O O . PRO A 1 214 ? -12.662 2.687 14.310 1.00 98.12 214 PRO A O 1
ATOM 1699 N N . SER A 1 215 ? -11.944 0.911 13.141 1.00 98.12 215 SER A N 1
ATOM 1700 C CA . SER A 1 215 ? -11.778 -0.005 14.279 1.00 98.12 215 SER A CA 1
ATOM 1701 C C . SER A 1 215 ? -10.343 -0.042 14.808 1.00 98.12 215 SER A C 1
ATOM 1703 O O . SER A 1 215 ? -10.097 -0.508 15.921 1.00 98.12 215 SER A O 1
ATOM 1705 N N . ILE A 1 216 ? -9.396 0.439 13.997 1.00 98.00 216 ILE A N 1
ATOM 1706 C CA . ILE A 1 216 ? -7.958 0.415 14.253 1.00 98.00 216 ILE A CA 1
ATOM 1707 C C . ILE A 1 216 ? -7.361 1.767 13.862 1.00 98.00 216 ILE A C 1
ATOM 1709 O O . ILE A 1 216 ? -7.696 2.307 12.806 1.00 98.00 216 ILE A O 1
ATOM 1713 N N . ASP A 1 217 ? -6.424 2.246 14.672 1.00 96.88 217 ASP A N 1
ATOM 1714 C CA . ASP A 1 217 ? -5.447 3.260 14.281 1.00 96.88 217 ASP A CA 1
ATOM 1715 C C . ASP A 1 217 ? -4.034 2.719 14.543 1.00 96.88 217 ASP A C 1
ATOM 1717 O O . ASP A 1 217 ? -3.737 2.228 15.639 1.00 96.88 217 ASP A O 1
ATOM 1721 N N . GLN A 1 218 ? -3.178 2.723 13.520 1.00 95.12 218 GLN A N 1
ATOM 1722 C CA . GLN A 1 218 ? -1.769 2.373 13.689 1.00 95.12 218 GLN A CA 1
ATOM 1723 C C . GLN A 1 218 ? -0.942 3.636 13.884 1.00 95.12 218 GLN A C 1
ATOM 1725 O O . GLN A 1 218 ? -0.946 4.495 13.019 1.00 95.12 218 GLN A O 1
ATOM 1730 N N . VAL A 1 219 ? -0.181 3.704 14.968 1.00 91.69 219 VAL A N 1
ATOM 1731 C CA . VAL A 1 219 ? 0.629 4.874 15.313 1.00 91.69 219 VAL A CA 1
ATOM 1732 C C . VAL A 1 219 ? 2.111 4.546 15.154 1.00 91.69 219 VAL A C 1
ATOM 1734 O O . VAL A 1 219 ? 2.601 3.558 15.721 1.00 91.69 219 VAL A O 1
ATOM 1737 N N . ASN A 1 220 ? 2.842 5.369 14.406 1.00 88.25 220 ASN A N 1
ATOM 1738 C CA . ASN A 1 220 ? 4.295 5.309 14.363 1.00 88.25 220 ASN A CA 1
ATOM 1739 C C . ASN A 1 220 ? 4.895 5.889 15.660 1.00 88.25 220 ASN A C 1
ATOM 1741 O O . ASN A 1 220 ? 4.660 7.041 16.020 1.00 88.25 220 ASN A O 1
ATOM 1745 N N . LEU A 1 221 ? 5.689 5.080 16.370 1.00 77.88 221 LEU A N 1
ATOM 1746 C CA . LEU A 1 221 ? 6.340 5.456 17.633 1.00 77.88 221 LEU A CA 1
ATOM 1747 C C . LEU A 1 221 ? 7.839 5.791 17.487 1.00 77.88 221 LEU A C 1
ATOM 1749 O O . LEU A 1 221 ? 8.531 5.891 18.501 1.00 77.88 221 LEU A O 1
ATOM 1753 N N . GLU A 1 222 ? 8.370 5.959 16.268 1.00 67.50 222 GLU A N 1
ATOM 1754 C CA . GLU A 1 222 ? 9.811 6.185 16.019 1.00 67.50 222 GLU A CA 1
ATOM 1755 C C . GLU A 1 222 ? 10.417 7.356 16.813 1.00 67.50 222 GLU A C 1
ATOM 1757 O O . GLU A 1 222 ? 11.603 7.332 17.138 1.00 67.50 222 GLU A O 1
ATOM 1762 N N . SER A 1 223 ? 9.615 8.358 17.175 1.00 51.84 223 SER A N 1
ATOM 1763 C CA . SER A 1 223 ? 10.054 9.558 17.895 1.00 51.84 223 SER A CA 1
ATOM 1764 C C . SER A 1 223 ? 9.620 9.614 19.367 1.00 51.84 223 SER A C 1
ATOM 1766 O O . SER A 1 223 ? 10.097 10.473 20.110 1.00 51.84 223 SER A O 1
ATOM 1768 N N . CYS A 1 224 ? 8.758 8.702 19.833 1.00 53.38 224 CYS A N 1
ATOM 1769 C CA . CYS A 1 224 ? 8.266 8.687 21.211 1.00 53.38 224 CYS A CA 1
ATOM 1770 C C . CYS A 1 224 ? 7.815 7.278 21.623 1.00 53.38 224 CYS A C 1
ATOM 1772 O O . CYS A 1 224 ? 6.851 6.742 21.087 1.00 53.38 224 CYS A O 1
ATOM 1774 N N . CYS A 1 225 ? 8.442 6.694 22.650 1.00 64.25 225 CYS A N 1
ATOM 1775 C CA . CYS A 1 225 ? 8.080 5.369 23.180 1.00 64.25 225 CYS A CA 1
ATOM 1776 C C . CYS A 1 225 ? 6.706 5.324 23.884 1.00 64.25 225 CYS A C 1
ATOM 1778 O O . CYS A 1 225 ? 6.368 4.318 24.510 1.00 64.25 225 CYS A O 1
ATOM 1780 N N . ILE A 1 226 ? 5.949 6.423 23.866 1.00 75.31 226 ILE A N 1
ATOM 1781 C CA . ILE A 1 226 ? 4.714 6.594 24.624 1.00 75.31 226 ILE A CA 1
ATOM 1782 C C . ILE A 1 226 ? 3.614 7.021 23.659 1.00 75.31 226 ILE A C 1
ATOM 1784 O O . ILE A 1 226 ? 3.685 8.084 23.047 1.00 75.31 226 ILE A O 1
ATOM 1788 N N . MET A 1 227 ? 2.577 6.191 23.577 1.00 82.88 227 MET A N 1
ATOM 1789 C CA . MET A 1 227 ? 1.333 6.514 22.887 1.00 82.88 227 MET A CA 1
ATOM 1790 C C . MET A 1 227 ? 0.740 7.820 23.455 1.00 82.88 227 MET A C 1
ATOM 1792 O O . MET A 1 227 ? 0.670 7.944 24.687 1.00 82.88 227 MET A O 1
ATOM 1796 N N . PRO A 1 228 ? 0.281 8.772 22.621 1.00 87.44 228 PRO A N 1
ATOM 1797 C CA . PRO A 1 228 ? -0.379 9.981 23.108 1.00 87.44 228 PRO A CA 1
ATOM 1798 C C . PRO A 1 228 ? -1.545 9.634 24.046 1.00 87.44 228 PRO A C 1
ATOM 1800 O O . PRO A 1 228 ? -2.365 8.755 23.754 1.00 87.44 228 PRO A O 1
ATOM 1803 N N . LYS A 1 229 ? -1.576 10.259 25.230 1.00 92.31 229 LYS A N 1
ATOM 1804 C CA . LYS A 1 229 ? -2.522 9.892 26.300 1.00 92.31 229 LYS A CA 1
ATOM 1805 C C . LYS A 1 229 ? -3.964 10.207 25.925 1.00 92.31 229 LYS A C 1
ATOM 1807 O O . LYS A 1 229 ? -4.838 9.384 26.159 1.00 92.31 229 LYS A O 1
ATOM 1812 N N . ASP A 1 230 ? -4.177 11.365 25.321 1.00 94.69 230 ASP A N 1
ATOM 1813 C CA . ASP A 1 230 ? -5.458 11.831 24.799 1.00 94.69 230 ASP A CA 1
ATOM 1814 C C . ASP A 1 230 ? -6.019 10.877 23.736 1.00 94.69 230 ASP A C 1
ATOM 1816 O O . ASP A 1 230 ? -7.159 10.431 23.859 1.00 94.69 230 ASP A O 1
ATOM 1820 N N . LEU A 1 231 ? -5.199 10.475 22.758 1.00 94.44 231 LEU A N 1
ATOM 1821 C CA . LEU A 1 231 ? -5.580 9.477 21.755 1.00 94.44 231 LEU A CA 1
ATOM 1822 C C . LEU A 1 231 ? -5.897 8.129 22.412 1.00 94.44 231 LEU A C 1
ATOM 1824 O O . LEU A 1 231 ? -6.888 7.486 22.077 1.00 94.44 231 LEU A O 1
ATOM 1828 N N . THR A 1 232 ? -5.089 7.715 23.391 1.00 94.81 232 THR A N 1
ATOM 1829 C CA . THR A 1 232 ? -5.287 6.458 24.128 1.00 94.81 232 THR A CA 1
ATOM 1830 C C . THR A 1 232 ? -6.600 6.444 24.910 1.00 94.81 232 THR A C 1
ATOM 1832 O O . THR A 1 232 ? -7.306 5.436 24.917 1.00 94.81 232 THR A O 1
ATOM 1835 N N . GLU A 1 233 ? -6.921 7.529 25.611 1.00 96.88 233 GLU A N 1
ATOM 1836 C CA . GLU A 1 233 ? -8.160 7.672 26.379 1.00 96.88 233 GLU A CA 1
ATOM 1837 C C . GLU A 1 233 ? -9.377 7.719 25.456 1.00 96.88 233 GLU A C 1
ATOM 1839 O O . GLU A 1 233 ? -10.348 6.994 25.694 1.00 96.88 233 GLU A O 1
ATOM 1844 N N . TYR A 1 234 ? -9.290 8.488 24.366 1.00 97.50 234 TYR A N 1
ATOM 1845 C CA . TYR A 1 234 ? -10.346 8.556 23.366 1.00 97.50 234 TYR A CA 1
ATOM 1846 C C . TYR A 1 234 ? -10.598 7.184 22.735 1.00 97.50 234 TYR A C 1
ATOM 1848 O O . TYR A 1 234 ? -11.706 6.669 22.866 1.00 97.50 234 TYR A O 1
ATOM 1856 N N . ALA A 1 235 ? -9.575 6.529 22.172 1.00 96.81 235 ALA A N 1
ATOM 1857 C CA . ALA A 1 235 ? -9.699 5.218 21.531 1.00 96.81 235 ALA A CA 1
ATOM 1858 C C . ALA A 1 235 ? -10.291 4.155 22.471 1.00 96.81 235 ALA A C 1
ATOM 1860 O O . ALA A 1 235 ? -11.166 3.390 22.067 1.00 96.81 235 ALA A O 1
ATOM 1861 N N . LYS A 1 236 ? -9.896 4.149 23.754 1.00 96.69 236 LYS A N 1
ATOM 1862 C CA . LYS A 1 236 ? -10.511 3.278 24.771 1.00 96.69 236 LYS A CA 1
ATOM 1863 C C . LYS A 1 236 ? -12.004 3.548 24.945 1.00 96.69 236 LYS A C 1
ATOM 1865 O O . LYS A 1 236 ? -12.772 2.596 25.052 1.00 96.69 236 LYS A O 1
ATOM 1870 N N . SER A 1 237 ? -12.416 4.816 24.980 1.00 97.50 237 SER A N 1
ATOM 1871 C CA . SER A 1 237 ? -13.819 5.199 25.197 1.00 97.50 237 SER A CA 1
ATOM 1872 C C . SER A 1 237 ? -14.759 4.754 24.068 1.00 97.50 237 SER A C 1
ATOM 1874 O O . SER A 1 237 ? -15.928 4.473 24.324 1.00 97.50 237 SER A O 1
ATOM 1876 N N . ILE A 1 238 ? -14.236 4.622 22.846 1.00 97.06 238 ILE A N 1
ATOM 1877 C CA . ILE A 1 238 ? -14.973 4.186 21.648 1.00 97.06 238 ILE A CA 1
ATOM 1878 C C . ILE A 1 238 ? -14.607 2.764 21.192 1.00 97.06 238 ILE A C 1
ATOM 1880 O O . ILE A 1 238 ? -15.025 2.335 20.120 1.00 97.06 238 ILE A O 1
ATOM 1884 N N . ASN A 1 239 ? -13.853 2.017 22.008 1.00 96.44 239 ASN A N 1
ATOM 1885 C CA . ASN A 1 239 ? -13.416 0.642 21.740 1.00 96.44 239 ASN A CA 1
ATOM 1886 C C . ASN A 1 239 ? -12.657 0.462 20.404 1.00 96.44 239 ASN A C 1
ATOM 1888 O O . ASN A 1 239 ? -12.872 -0.503 19.670 1.00 96.44 239 ASN A O 1
ATOM 1892 N N . VAL A 1 240 ? -11.753 1.395 20.103 1.00 97.50 240 VAL A N 1
ATOM 1893 C CA . VAL A 1 240 ? -10.830 1.341 18.961 1.00 97.50 240 VAL A CA 1
ATOM 1894 C C . VAL A 1 240 ? -9.483 0.773 19.400 1.00 97.50 240 VAL A C 1
ATOM 1896 O O . VAL A 1 240 ? -8.959 1.103 20.467 1.00 97.50 240 VAL A O 1
ATOM 1899 N N . GLN A 1 241 ? -8.899 -0.080 18.560 1.00 97.00 241 GLN A N 1
ATOM 1900 C CA . GLN A 1 241 ? -7.590 -0.665 18.809 1.00 97.00 241 GLN A CA 1
ATOM 1901 C C . GLN A 1 241 ? -6.472 0.269 18.330 1.00 97.00 241 GLN A C 1
ATOM 1903 O O . GLN A 1 241 ? -6.374 0.569 17.144 1.00 97.00 241 GLN A O 1
ATOM 1908 N N . LEU A 1 242 ? -5.576 0.653 19.240 1.00 95.75 242 LEU A N 1
ATOM 1909 C CA . LEU A 1 242 ? -4.319 1.307 18.878 1.00 95.75 242 LEU A CA 1
ATOM 1910 C C . LEU A 1 242 ? -3.225 0.254 18.697 1.00 95.75 242 LEU A C 1
ATOM 1912 O O . LEU A 1 242 ? -2.956 -0.538 19.606 1.00 95.75 242 LEU A O 1
ATOM 1916 N N . LEU A 1 243 ? -2.606 0.236 17.521 1.00 93.38 243 LEU A N 1
ATOM 1917 C CA . LEU A 1 243 ? -1.479 -0.633 17.180 1.00 93.38 243 LEU A CA 1
ATOM 1918 C C . LEU A 1 243 ? -0.247 0.213 16.868 1.00 93.38 243 LEU A C 1
ATOM 1920 O O . LEU A 1 243 ? -0.364 1.392 16.562 1.00 93.38 243 LEU A O 1
ATOM 1924 N N . THR A 1 244 ? 0.939 -0.387 16.916 1.00 91.38 244 THR A N 1
ATOM 1925 C CA . THR A 1 244 ? 2.187 0.306 16.582 1.00 91.38 244 THR A CA 1
ATOM 1926 C C . THR A 1 244 ? 2.760 -0.204 15.267 1.00 91.38 244 THR A C 1
ATOM 1928 O O . THR A 1 244 ? 2.617 -1.380 14.922 1.00 91.38 244 THR A O 1
ATOM 1931 N N . HIS A 1 245 ? 3.419 0.682 14.526 1.00 90.81 245 HIS A N 1
ATOM 1932 C CA . HIS A 1 245 ? 4.215 0.331 13.350 1.00 90.81 245 HIS A CA 1
ATOM 1933 C C . HIS A 1 245 ? 5.478 1.199 13.279 1.00 90.81 245 HIS A C 1
ATOM 1935 O O . HIS A 1 245 ? 5.691 2.076 14.111 1.00 90.81 245 HIS A O 1
ATOM 1941 N N . ASN A 1 246 ? 6.333 0.905 12.304 1.00 88.25 246 ASN A N 1
ATOM 1942 C CA . ASN A 1 246 ? 7.607 1.579 12.043 1.00 88.25 246 ASN A CA 1
ATOM 1943 C C . ASN A 1 246 ? 7.759 1.902 10.545 1.00 88.25 246 ASN A C 1
ATOM 1945 O O . ASN A 1 246 ? 8.838 1.771 9.968 1.00 88.25 246 ASN A O 1
ATOM 1949 N N . ASP A 1 247 ? 6.638 2.217 9.892 1.00 90.62 247 ASP A N 1
ATOM 1950 C CA . ASP A 1 247 ? 6.653 2.611 8.484 1.00 90.62 247 ASP A CA 1
ATOM 1951 C C . ASP A 1 247 ? 7.075 4.079 8.396 1.00 90.62 247 ASP A C 1
ATOM 1953 O O . ASP A 1 247 ? 6.611 4.894 9.190 1.00 90.62 247 ASP A O 1
ATOM 1957 N N . ARG A 1 248 ? 7.918 4.428 7.422 1.00 89.81 248 ARG A N 1
ATOM 1958 C CA . ARG A 1 248 ? 8.280 5.832 7.192 1.00 89.81 248 ARG A CA 1
ATOM 1959 C C . ARG A 1 248 ? 7.049 6.650 6.775 1.00 89.81 248 ARG A C 1
ATOM 1961 O O . ARG A 1 248 ? 6.227 6.104 6.036 1.00 89.81 248 ARG A O 1
ATOM 1968 N N . PRO A 1 249 ? 6.970 7.949 7.135 1.00 86.31 249 PRO A N 1
ATOM 1969 C CA . PRO A 1 249 ? 5.895 8.837 6.675 1.00 86.31 249 PRO A CA 1
ATOM 1970 C C . PRO A 1 249 ? 5.753 8.837 5.148 1.00 86.31 249 PRO A C 1
ATOM 1972 O O . PRO A 1 249 ? 4.669 8.624 4.609 1.00 86.31 249 PRO A O 1
ATOM 1975 N N . VAL A 1 250 ? 6.880 8.961 4.441 1.00 90.38 250 VAL A N 1
ATOM 1976 C CA . VAL A 1 250 ? 6.966 8.695 3.002 1.00 90.38 250 VAL A CA 1
ATOM 1977 C C . VAL A 1 250 ? 7.394 7.244 2.805 1.00 90.38 250 VAL A C 1
ATOM 1979 O O . VAL A 1 250 ? 8.573 6.899 2.924 1.00 90.38 250 VAL A O 1
ATOM 1982 N N . PHE A 1 251 ? 6.423 6.376 2.514 1.00 93.62 251 PHE A N 1
ATOM 1983 C CA . PHE A 1 251 ? 6.649 4.929 2.485 1.00 93.62 251 PHE A CA 1
ATOM 1984 C C . PHE A 1 251 ? 7.679 4.489 1.432 1.00 93.62 251 PHE A C 1
ATOM 1986 O O . PHE A 1 251 ? 8.490 3.608 1.712 1.00 93.62 251 PHE A O 1
ATOM 1993 N N . ILE A 1 252 ? 7.677 5.098 0.240 1.00 95.12 252 ILE A N 1
ATOM 1994 C CA . ILE A 1 252 ? 8.660 4.844 -0.828 1.00 95.12 252 ILE A CA 1
ATOM 1995 C C . ILE A 1 252 ? 9.204 6.190 -1.320 1.00 95.12 252 ILE A C 1
ATOM 1997 O O . ILE A 1 252 ? 8.585 6.813 -2.179 1.00 95.12 252 ILE A O 1
ATOM 2001 N N . PRO A 1 253 ? 10.352 6.651 -0.799 1.00 94.38 253 PRO A N 1
ATOM 2002 C CA . PRO A 1 253 ? 10.985 7.876 -1.276 1.00 94.38 253 PRO A CA 1
ATOM 2003 C C . PRO A 1 253 ? 11.457 7.756 -2.733 1.00 94.38 253 PRO A C 1
ATOM 2005 O O . PRO A 1 253 ? 12.008 6.729 -3.148 1.00 94.38 253 PRO A O 1
ATOM 2008 N N . THR A 1 254 ? 11.264 8.816 -3.520 1.00 94.88 254 THR A N 1
ATOM 2009 C CA . THR A 1 254 ? 11.581 8.843 -4.960 1.00 94.88 254 THR A CA 1
ATOM 2010 C C . THR A 1 254 ? 13.071 8.631 -5.247 1.00 94.88 254 THR A C 1
ATOM 2012 O O . THR A 1 254 ? 13.432 7.940 -6.203 1.00 94.88 254 THR A O 1
ATOM 2015 N N . ASP A 1 255 ? 13.953 9.179 -4.411 1.00 95.44 255 ASP A N 1
ATOM 2016 C CA . ASP A 1 255 ? 15.404 8.978 -4.488 1.00 95.44 255 ASP A CA 1
ATOM 2017 C C . ASP A 1 255 ? 15.776 7.505 -4.262 1.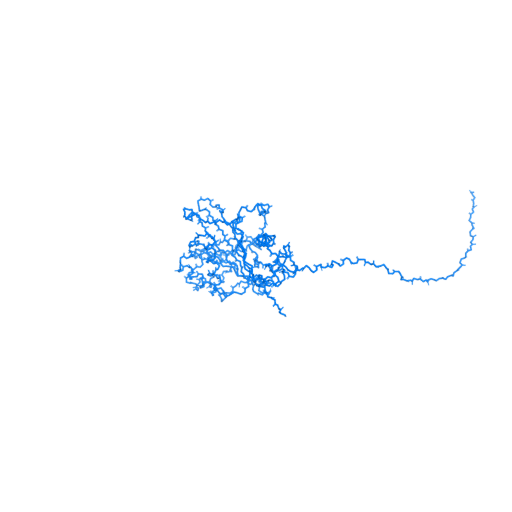00 95.44 255 ASP A C 1
ATOM 2019 O O . ASP A 1 255 ? 16.545 6.929 -5.034 1.00 95.44 255 ASP A O 1
ATOM 2023 N N . LYS A 1 256 ? 15.155 6.857 -3.270 1.00 96.44 256 LYS A N 1
ATOM 2024 C CA . LYS A 1 256 ? 15.368 5.437 -2.966 1.00 96.44 256 LYS A CA 1
ATOM 2025 C C . LYS A 1 256 ? 14.821 4.505 -4.030 1.00 96.44 256 LYS A C 1
ATOM 2027 O O . LYS A 1 256 ? 15.464 3.499 -4.351 1.00 96.44 256 LYS A O 1
ATOM 2032 N N . LEU A 1 257 ? 13.696 4.858 -4.647 1.00 97.56 257 LEU A N 1
ATOM 2033 C CA . LEU A 1 257 ? 13.233 4.161 -5.841 1.00 97.56 257 LEU A CA 1
ATOM 2034 C C . LEU A 1 257 ? 14.251 4.311 -6.983 1.00 97.56 257 LEU A C 1
ATOM 2036 O O . LEU A 1 257 ? 14.646 3.301 -7.564 1.00 97.56 257 LEU A O 1
ATOM 2040 N N . LYS A 1 258 ? 14.739 5.528 -7.271 1.00 97.56 258 LYS A N 1
ATOM 2041 C CA . LYS A 1 258 ? 15.758 5.762 -8.314 1.00 97.56 258 LYS A CA 1
ATOM 2042 C C . LYS A 1 258 ? 17.021 4.930 -8.070 1.00 97.56 258 LYS A C 1
ATOM 2044 O O . LYS A 1 258 ? 17.494 4.273 -8.997 1.00 97.56 258 LYS A O 1
ATOM 2049 N N . GLU A 1 259 ? 17.549 4.919 -6.845 1.00 97.62 259 GLU A N 1
ATOM 2050 C CA . GLU A 1 259 ? 18.706 4.096 -6.451 1.00 97.62 259 GLU A CA 1
ATOM 2051 C C . GLU A 1 259 ? 18.452 2.603 -6.715 1.00 97.62 259 GLU A C 1
ATOM 2053 O O . GLU A 1 259 ? 19.283 1.915 -7.315 1.00 97.62 259 GLU A O 1
ATOM 2058 N N . THR A 1 260 ? 17.275 2.113 -6.320 1.00 97.56 260 THR A N 1
ATOM 2059 C CA . THR A 1 260 ? 16.867 0.714 -6.502 1.00 97.56 260 THR A CA 1
ATOM 2060 C C . THR A 1 260 ? 16.799 0.340 -7.979 1.00 97.56 260 THR A C 1
ATOM 2062 O O . THR A 1 260 ? 17.390 -0.658 -8.390 1.00 97.56 260 THR A O 1
ATOM 2065 N N . LEU A 1 261 ? 16.143 1.157 -8.805 1.00 97.56 261 LEU A N 1
ATOM 2066 C CA . LEU A 1 261 ? 16.032 0.913 -10.244 1.00 97.56 261 LEU A CA 1
ATOM 2067 C C . LEU A 1 261 ? 17.397 0.991 -10.934 1.00 97.56 261 LEU A C 1
ATOM 2069 O O . LEU A 1 261 ? 17.702 0.156 -11.787 1.00 97.56 261 LEU A O 1
ATOM 2073 N N . LEU A 1 262 ? 18.249 1.941 -10.540 1.00 97.19 262 LEU A N 1
ATOM 2074 C CA . LEU A 1 262 ? 19.607 2.077 -11.068 1.00 97.19 262 LEU A CA 1
ATOM 2075 C C . LEU A 1 262 ? 20.458 0.830 -10.790 1.00 97.19 262 LEU A C 1
ATOM 2077 O O . LEU A 1 262 ? 21.287 0.465 -11.619 1.00 97.19 262 LEU A O 1
ATOM 2081 N N . SER A 1 263 ? 20.237 0.156 -9.657 1.00 96.50 263 SER A N 1
ATOM 2082 C CA . SER A 1 263 ? 20.993 -1.047 -9.287 1.00 96.50 263 SER A CA 1
ATOM 2083 C C . SER A 1 263 ? 20.757 -2.247 -10.216 1.00 96.50 263 SER A C 1
ATOM 2085 O O . SER A 1 263 ? 21.615 -3.126 -10.293 1.00 96.50 263 SER A O 1
ATOM 2087 N N . VAL A 1 264 ? 19.634 -2.268 -10.946 1.00 96.19 264 VAL A N 1
ATOM 2088 C CA . VAL A 1 264 ? 19.231 -3.380 -11.829 1.00 96.19 264 VAL A CA 1
ATOM 2089 C C . VAL A 1 264 ? 19.041 -2.979 -13.295 1.00 96.19 264 VAL A C 1
ATOM 2091 O O . VAL A 1 264 ? 18.758 -3.829 -14.135 1.00 96.19 264 VAL A O 1
ATOM 2094 N N . SER A 1 265 ? 19.188 -1.695 -13.629 1.00 95.44 265 SER A N 1
ATOM 2095 C CA . SER A 1 265 ? 18.943 -1.167 -14.979 1.00 95.44 265 SER A CA 1
ATOM 2096 C C . SER A 1 265 ? 19.981 -0.109 -15.387 1.00 95.44 265 SER A C 1
ATOM 2098 O O . SER A 1 265 ? 21.148 -0.191 -14.997 1.00 95.44 265 SER A O 1
ATOM 2100 N N . THR A 1 266 ? 19.604 0.849 -16.239 1.00 95.38 266 THR A N 1
ATOM 2101 C CA . THR A 1 266 ? 20.468 1.966 -16.647 1.00 95.38 266 THR A CA 1
ATOM 2102 C C . THR A 1 266 ? 20.061 3.268 -15.960 1.00 95.38 266 THR A C 1
ATOM 2104 O O . THR A 1 266 ? 18.942 3.406 -15.474 1.00 95.38 266 THR A O 1
ATOM 2107 N N . GLU A 1 267 ? 20.951 4.263 -15.965 1.00 94.38 267 GLU A N 1
ATOM 2108 C CA . GLU A 1 267 ? 20.646 5.616 -15.477 1.00 94.38 267 GLU A CA 1
ATOM 2109 C C . GLU A 1 267 ? 19.423 6.210 -16.183 1.00 94.38 267 GLU A C 1
ATOM 2111 O O . GLU A 1 267 ? 18.476 6.650 -15.541 1.00 94.38 267 GLU A O 1
ATOM 2116 N N . ARG A 1 268 ? 19.362 6.083 -17.511 1.00 93.75 268 ARG A N 1
ATOM 2117 C CA . ARG A 1 268 ? 18.203 6.532 -18.287 1.00 93.75 268 ARG A CA 1
ATOM 2118 C C . ARG A 1 268 ? 16.938 5.727 -18.039 1.00 93.75 268 ARG A C 1
ATOM 2120 O O . ARG A 1 268 ? 15.881 6.187 -18.453 1.00 93.75 268 ARG A O 1
ATOM 2127 N N . ASP A 1 269 ? 16.993 4.549 -17.433 1.00 95.25 269 ASP A N 1
ATOM 2128 C CA . ASP A 1 269 ? 15.801 3.778 -17.074 1.00 95.25 269 ASP A CA 1
ATOM 2129 C C . ASP A 1 269 ? 15.292 4.122 -15.670 1.00 95.25 269 ASP A C 1
ATOM 2131 O O . ASP A 1 269 ? 14.085 4.073 -15.443 1.00 95.25 269 ASP A O 1
ATOM 2135 N N . SER A 1 270 ? 16.183 4.513 -14.753 1.00 95.75 270 SER A N 1
ATOM 2136 C CA . SER A 1 270 ? 15.856 4.771 -13.345 1.00 95.75 270 SER A CA 1
ATOM 2137 C C . SER A 1 270 ? 15.256 6.152 -13.070 1.00 95.75 270 SER A C 1
ATOM 2139 O O . SER A 1 270 ? 14.777 6.414 -11.969 1.00 95.75 270 SER A O 1
ATOM 2141 N N . GLU A 1 271 ? 15.255 7.048 -14.055 1.00 95.00 271 GLU A N 1
ATOM 2142 C CA . GLU A 1 271 ? 14.837 8.438 -13.871 1.00 95.00 271 GLU A CA 1
ATOM 2143 C C . GLU A 1 271 ? 13.345 8.701 -14.062 1.00 95.00 271 GLU A C 1
ATOM 2145 O O . GLU A 1 271 ? 12.696 8.094 -14.916 1.00 95.00 271 GLU A O 1
ATOM 2150 N N . HIS A 1 272 ? 12.846 9.711 -13.343 1.00 95.44 272 HIS A N 1
ATOM 2151 C CA . HIS A 1 272 ? 11.496 10.276 -13.464 1.00 95.44 272 HIS A CA 1
ATOM 2152 C C . HIS A 1 272 ? 10.347 9.328 -13.103 1.00 95.44 272 HIS A C 1
ATOM 2154 O O . HIS A 1 272 ? 9.232 9.506 -13.594 1.00 95.44 272 HIS A O 1
ATOM 2160 N N . TRP A 1 273 ? 10.612 8.334 -12.258 1.00 97.19 273 TRP A N 1
ATOM 2161 C CA . TRP A 1 273 ? 9.571 7.507 -11.659 1.00 97.19 273 TRP A CA 1
ATOM 2162 C C . TRP A 1 273 ? 8.969 8.200 -10.441 1.00 97.19 273 TRP A C 1
ATOM 2164 O O . TRP A 1 273 ? 9.701 8.723 -9.606 1.00 97.19 273 TRP A O 1
ATOM 2174 N N . ASN A 1 274 ? 7.645 8.182 -10.351 1.00 96.12 274 ASN A N 1
ATOM 2175 C CA . ASN A 1 274 ? 6.857 8.700 -9.249 1.00 96.12 274 ASN A CA 1
ATOM 2176 C C . ASN A 1 274 ? 6.114 7.531 -8.578 1.00 96.12 274 ASN A C 1
ATOM 2178 O O . ASN A 1 274 ? 5.240 6.940 -9.218 1.00 96.12 274 ASN A O 1
ATOM 2182 N N . PRO A 1 275 ? 6.457 7.172 -7.329 1.00 96.81 275 PRO A N 1
ATOM 2183 C CA . PRO A 1 275 ? 5.658 6.263 -6.514 1.00 96.81 275 PRO A CA 1
ATOM 2184 C C . PRO A 1 275 ? 4.223 6.786 -6.375 1.00 96.81 275 PRO A C 1
ATOM 2186 O O . PRO A 1 275 ? 3.995 7.901 -5.904 1.00 96.81 275 PRO A O 1
ATOM 2189 N N . GLU A 1 276 ? 3.240 5.987 -6.775 1.00 96.81 276 GLU A N 1
ATOM 2190 C CA . GLU A 1 276 ? 1.830 6.380 -6.674 1.00 96.81 276 GLU A CA 1
ATOM 2191 C C . GLU A 1 276 ? 1.182 5.778 -5.441 1.00 96.81 276 GLU A C 1
ATOM 2193 O O . GLU A 1 276 ? 0.634 6.489 -4.597 1.00 96.81 276 GLU A O 1
ATOM 2198 N N . TRP A 1 277 ? 1.316 4.465 -5.304 1.00 97.88 277 TRP A N 1
ATOM 2199 C CA . TRP A 1 277 ? 0.804 3.734 -4.165 1.00 97.88 277 TRP A CA 1
ATOM 2200 C C . TRP A 1 277 ? 1.580 2.438 -3.954 1.00 97.88 277 TRP A C 1
ATOM 2202 O O . TRP A 1 277 ? 2.224 1.892 -4.856 1.00 97.88 277 TRP A O 1
ATOM 2212 N N . ALA A 1 278 ? 1.477 1.914 -2.741 1.00 98.19 278 ALA A N 1
ATOM 2213 C CA . ALA A 1 278 ? 1.895 0.564 -2.417 1.00 98.19 278 ALA A CA 1
ATOM 2214 C C . ALA A 1 278 ? 0.847 -0.107 -1.532 1.00 98.19 278 ALA A C 1
ATOM 2216 O O . ALA A 1 278 ? 0.125 0.547 -0.789 1.00 98.19 278 ALA A O 1
ATOM 2217 N N . ALA A 1 279 ? 0.777 -1.425 -1.579 1.00 98.19 279 ALA A N 1
ATOM 2218 C CA . ALA A 1 279 ? -0.055 -2.228 -0.707 1.00 98.19 279 ALA A CA 1
ATOM 2219 C C . ALA A 1 279 ? 0.820 -3.268 -0.030 1.00 98.19 279 ALA A C 1
ATOM 2221 O O . ALA A 1 279 ? 1.526 -4.014 -0.705 1.00 98.19 279 ALA A O 1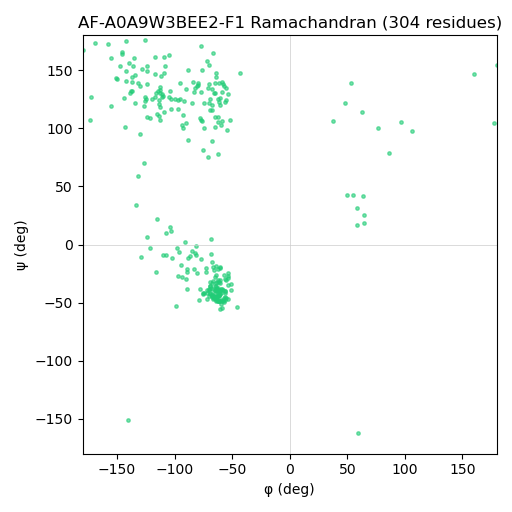
ATOM 2222 N N . ARG A 1 280 ? 0.758 -3.336 1.297 1.00 97.50 280 ARG A N 1
ATOM 2223 C CA . ARG A 1 280 ? 1.332 -4.427 2.081 1.00 97.50 280 ARG A CA 1
ATOM 2224 C C . ARG A 1 280 ? 0.209 -5.341 2.524 1.00 97.50 280 ARG A C 1
ATOM 2226 O O . ARG A 1 280 ? -0.700 -4.876 3.202 1.00 97.50 280 ARG A O 1
ATOM 2233 N N . TYR A 1 281 ? 0.306 -6.628 2.225 1.00 96.50 281 TYR A N 1
ATOM 2234 C CA . TYR A 1 281 ? -0.572 -7.632 2.815 1.00 96.50 281 TYR A CA 1
ATOM 2235 C C . TYR A 1 281 ? 0.215 -8.545 3.754 1.00 96.50 281 TYR A C 1
ATOM 2237 O O . TYR A 1 281 ? 1.383 -8.860 3.512 1.00 96.50 281 TYR A O 1
ATOM 2245 N N . SER A 1 282 ? -0.421 -8.977 4.837 1.00 94.81 282 SER A N 1
ATOM 2246 C CA . SER A 1 282 ? 0.098 -10.014 5.725 1.00 94.81 282 SER A CA 1
ATOM 2247 C C . SER A 1 282 ? -1.024 -10.917 6.213 1.00 94.81 282 SER A C 1
ATOM 2249 O O . SER A 1 282 ? -2.119 -10.453 6.514 1.00 94.81 282 SER A O 1
ATOM 2251 N N . GLY A 1 283 ? -0.741 -12.214 6.289 1.00 93.88 283 GLY A N 1
ATOM 2252 C CA . GLY A 1 283 ? -1.646 -13.228 6.815 1.00 93.88 283 GLY A CA 1
ATOM 2253 C C . GLY A 1 283 ? -1.089 -13.804 8.108 1.00 93.88 283 GLY A C 1
ATOM 2254 O O . GLY A 1 283 ? 0.083 -14.180 8.164 1.00 93.88 283 GLY A O 1
ATOM 2255 N N . ILE A 1 284 ? -1.919 -13.860 9.146 1.00 93.38 284 ILE A N 1
ATOM 2256 C CA . ILE A 1 284 ? -1.583 -14.436 10.450 1.00 93.38 284 ILE A CA 1
ATOM 2257 C C . ILE A 1 284 ? -2.498 -15.628 10.718 1.00 93.38 284 ILE A C 1
ATOM 2259 O O . ILE A 1 284 ? -3.718 -15.484 10.694 1.00 93.38 284 ILE A O 1
ATOM 2263 N N . LEU A 1 285 ? -1.924 -16.789 11.036 1.00 91.75 285 LEU A N 1
ATOM 2264 C CA . LEU A 1 285 ? -2.686 -17.958 11.479 1.00 91.75 285 LEU A CA 1
ATOM 2265 C C . LEU A 1 285 ? -3.316 -17.694 12.850 1.00 91.75 285 LEU A C 1
ATOM 2267 O O . LEU A 1 285 ? -2.602 -17.547 13.847 1.00 91.75 285 LEU A O 1
ATOM 2271 N N . LYS A 1 286 ? -4.650 -17.679 12.911 1.00 89.94 286 LYS A N 1
ATOM 2272 C CA . LYS A 1 286 ? -5.453 -17.320 14.094 1.00 89.94 286 LYS A CA 1
ATOM 2273 C C . LYS A 1 286 ? -5.099 -18.172 15.316 1.00 89.94 286 LYS A C 1
ATOM 2275 O O . LYS A 1 286 ? -4.977 -17.645 16.416 1.00 89.94 286 LYS A O 1
ATOM 2280 N N . CYS A 1 287 ? -4.863 -19.469 15.123 1.00 87.25 287 CYS A N 1
ATOM 2281 C CA . CYS A 1 287 ? -4.591 -20.415 16.208 1.00 87.25 287 CYS A CA 1
ATOM 2282 C C . CYS A 1 287 ? -3.199 -20.277 16.852 1.00 87.25 287 CYS A C 1
ATOM 2284 O O . CYS A 1 287 ? -2.996 -20.759 17.965 1.00 87.25 287 CYS A O 1
ATOM 2286 N N . ARG A 1 288 ? -2.225 -19.659 16.166 1.00 86.44 288 ARG A N 1
ATOM 2287 C CA . ARG A 1 288 ? -0.819 -19.607 16.620 1.00 86.44 288 ARG A CA 1
ATOM 2288 C C . ARG A 1 288 ? -0.210 -18.206 16.622 1.00 86.44 288 ARG A C 1
ATOM 2290 O O . ARG A 1 288 ? 0.893 -18.043 17.130 1.00 86.44 288 ARG A O 1
ATOM 2297 N N . GLY A 1 289 ? -0.876 -17.213 16.035 1.00 86.88 289 GLY A N 1
ATOM 2298 C CA . GLY A 1 289 ? -0.330 -15.862 15.880 1.00 86.88 289 GLY A CA 1
ATOM 2299 C C . GLY A 1 289 ? 0.904 -15.795 14.971 1.00 86.88 289 GLY A C 1
ATOM 2300 O O . GLY A 1 289 ? 1.662 -14.833 15.037 1.00 86.88 289 GLY A O 1
ATOM 2301 N N . ILE A 1 290 ? 1.134 -16.817 14.141 1.00 87.44 290 ILE A N 1
ATOM 2302 C CA . ILE A 1 290 ? 2.303 -16.909 13.258 1.00 87.44 290 ILE A CA 1
ATOM 2303 C C . ILE A 1 290 ? 1.966 -16.258 11.922 1.00 87.44 290 ILE A C 1
ATOM 2305 O O . ILE A 1 290 ? 0.920 -16.547 11.341 1.00 87.44 290 ILE A O 1
ATOM 2309 N N . ILE A 1 291 ? 2.873 -15.425 11.416 1.00 88.69 291 ILE A N 1
ATOM 2310 C CA . ILE A 1 291 ? 2.757 -14.869 10.068 1.00 88.69 291 ILE A CA 1
ATOM 2311 C C . ILE A 1 291 ? 2.972 -16.007 9.057 1.00 88.69 291 ILE A C 1
ATOM 2313 O O . ILE A 1 291 ? 4.054 -16.591 9.004 1.00 88.69 291 ILE A O 1
ATOM 2317 N N . SER A 1 292 ? 1.941 -16.336 8.280 1.00 88.94 292 SER A N 1
ATOM 2318 C CA . SER A 1 292 ? 1.975 -17.363 7.228 1.00 88.94 292 SER A CA 1
ATOM 2319 C C . SER A 1 292 ? 2.305 -16.780 5.858 1.00 88.94 292 SER A C 1
ATOM 2321 O O . SER A 1 292 ? 2.923 -17.448 5.029 1.00 88.94 292 SER A O 1
ATOM 2323 N N . MET A 1 293 ? 1.967 -15.508 5.639 1.00 90.50 293 MET A N 1
ATOM 2324 C CA . MET A 1 293 ? 2.338 -14.778 4.432 1.00 90.50 293 MET A CA 1
ATOM 2325 C C . MET A 1 293 ? 2.572 -13.300 4.692 1.00 90.50 293 MET A C 1
ATOM 2327 O O . MET A 1 293 ? 1.991 -12.698 5.596 1.00 90.50 293 MET A O 1
ATOM 2331 N N . LYS A 1 294 ? 3.407 -12.710 3.848 1.00 93.00 294 LYS A N 1
ATOM 2332 C CA . LYS A 1 294 ? 3.630 -11.271 3.779 1.00 93.00 294 LYS A CA 1
ATOM 2333 C C . LYS A 1 294 ? 4.010 -10.925 2.349 1.00 93.00 294 LYS A C 1
ATOM 2335 O O . LYS A 1 294 ? 4.732 -11.699 1.732 1.00 93.00 294 LYS A O 1
ATOM 2340 N N . GLY A 1 295 ? 3.571 -9.792 1.827 1.00 94.12 295 GLY A N 1
ATOM 2341 C CA . GLY A 1 295 ? 3.980 -9.348 0.501 1.00 94.12 295 GLY A CA 1
ATOM 2342 C C . GLY A 1 295 ? 3.576 -7.916 0.200 1.00 94.12 295 GLY A C 1
ATOM 2343 O O . GLY A 1 295 ? 2.878 -7.268 0.983 1.00 94.12 295 GLY A O 1
ATOM 2344 N N . TYR A 1 296 ? 4.052 -7.439 -0.944 1.00 96.44 296 TYR A N 1
ATOM 2345 C CA . TYR A 1 296 ? 3.889 -6.078 -1.420 1.00 96.44 296 TYR A CA 1
ATOM 2346 C C . TYR A 1 296 ? 3.415 -6.054 -2.865 1.00 96.44 296 TYR A C 1
ATOM 2348 O O . TYR A 1 296 ? 3.923 -6.798 -3.704 1.00 96.44 296 TYR A O 1
ATOM 2356 N N . ILE A 1 297 ? 2.493 -5.145 -3.158 1.00 97.19 297 ILE A N 1
ATOM 2357 C CA . ILE A 1 297 ? 2.167 -4.701 -4.511 1.00 97.19 297 ILE A CA 1
ATOM 2358 C C . ILE A 1 297 ? 2.536 -3.225 -4.585 1.00 97.19 297 ILE A C 1
ATOM 2360 O O . ILE A 1 297 ? 2.175 -2.456 -3.703 1.00 97.19 297 ILE A O 1
ATOM 2364 N N . PHE A 1 298 ? 3.269 -2.827 -5.611 1.00 97.75 298 PHE A N 1
ATOM 2365 C CA . PHE A 1 298 ? 3.773 -1.472 -5.770 1.00 97.75 298 PHE A CA 1
ATOM 2366 C C . PHE A 1 298 ? 3.451 -0.951 -7.161 1.00 97.75 298 PHE A C 1
ATOM 2368 O O . PHE A 1 298 ? 3.689 -1.667 -8.136 1.00 97.75 298 PHE A O 1
ATOM 2375 N N . HIS A 1 299 ? 2.990 0.297 -7.242 1.00 98.19 299 HIS A N 1
ATOM 2376 C CA . HIS A 1 299 ? 2.780 0.999 -8.497 1.00 98.19 299 HIS A CA 1
ATOM 2377 C C . HIS A 1 299 ? 3.542 2.322 -8.557 1.00 98.19 299 HIS A C 1
ATOM 2379 O O . HIS A 1 299 ? 3.548 3.114 -7.609 1.00 98.19 299 HIS A O 1
ATOM 2385 N N . ALA A 1 300 ? 4.139 2.583 -9.715 1.00 97.94 300 ALA A N 1
ATOM 2386 C CA . ALA A 1 300 ? 4.711 3.873 -10.055 1.00 97.94 300 ALA A CA 1
ATOM 2387 C C . ALA A 1 300 ? 4.479 4.213 -11.521 1.00 97.94 300 ALA A C 1
ATOM 2389 O O . ALA A 1 300 ? 4.497 3.343 -12.396 1.00 97.94 300 ALA A O 1
ATOM 2390 N N . THR A 1 301 ? 4.363 5.505 -11.790 1.00 97.56 301 THR A N 1
ATOM 2391 C CA . THR A 1 301 ? 4.320 6.057 -13.143 1.00 97.56 301 THR A CA 1
ATOM 2392 C C . THR A 1 301 ? 5.595 6.810 -13.457 1.00 97.56 301 THR A C 1
ATOM 2394 O O . THR A 1 301 ? 6.379 7.163 -12.578 1.00 97.56 301 THR A O 1
ATOM 2397 N N . ARG A 1 302 ? 5.846 7.023 -14.744 1.00 95.56 302 ARG A N 1
ATOM 2398 C CA . ARG A 1 302 ? 7.049 7.668 -15.239 1.00 95.56 302 ARG A CA 1
ATOM 2399 C C . ARG A 1 302 ? 6.697 8.907 -16.042 1.00 95.56 302 ARG A C 1
ATOM 2401 O O . ARG A 1 302 ? 6.246 8.818 -17.185 1.00 95.56 302 ARG A O 1
ATOM 2408 N N . ASN A 1 303 ? 6.986 10.071 -15.475 1.00 87.31 303 ASN A N 1
ATOM 2409 C CA . ASN A 1 303 ? 6.722 11.353 -16.116 1.00 87.31 303 ASN A CA 1
ATOM 2410 C C . ASN A 1 303 ? 7.909 11.770 -16.978 1.00 87.31 303 ASN A C 1
ATOM 2412 O O . ASN A 1 303 ? 8.818 12.469 -16.533 1.00 87.31 303 ASN A O 1
ATOM 2416 N N . ARG A 1 304 ? 7.898 11.374 -18.251 1.00 70.44 304 ARG A N 1
ATOM 2417 C CA . ARG A 1 304 ? 8.807 11.979 -19.223 1.00 70.44 304 ARG A CA 1
ATOM 2418 C C . ARG A 1 304 ? 8.281 13.355 -19.603 1.00 70.44 304 ARG A C 1
ATOM 2420 O O . ARG A 1 304 ? 7.314 13.458 -20.351 1.00 70.44 304 ARG A O 1
ATOM 2427 N N . LYS A 1 305 ? 8.935 14.412 -19.112 1.00 53.78 305 LYS A N 1
ATOM 2428 C CA . LYS A 1 305 ? 8.876 15.694 -19.819 1.00 53.78 305 LYS A CA 1
ATOM 2429 C C . LYS A 1 305 ? 9.464 15.443 -21.210 1.00 53.78 305 LYS A C 1
ATOM 2431 O O . LYS A 1 305 ? 10.574 14.919 -21.312 1.00 53.78 305 LYS A O 1
ATOM 2436 N N . HIS A 1 306 ? 8.648 15.682 -22.233 1.00 44.44 306 HIS A N 1
ATOM 2437 C CA . HIS A 1 306 ? 9.064 15.649 -23.631 1.00 44.44 306 HIS A CA 1
ATOM 2438 C C . HIS A 1 306 ? 10.155 16.683 -23.902 1.00 44.44 306 HIS A C 1
ATOM 2440 O O . HIS A 1 306 ? 10.096 17.766 -23.276 1.00 44.44 306 HIS A O 1
#

Foldseek 3Di:
DDDDDDDDDDDDDDDDDDDDDDDPDPPPPVPQPQPDFQQLQAFKEKEKQAFCPPVPVVVVPVPDALLRVVLVSVLVFVLVCSVPDDSVVSPVDHYHYTYPVVRQAADDPVCVVQKAKEKEKEFLEDDQLCVLVVVLVVVCVSNVHQAHAEYEYAYADHDPVCVVVVPDDACVSVVSNLVVVVVCCVVRRYNAYAYEADDQVRLVVCQVPHPRGHQEYEYECPPHPDDDPSNVVSCVVVNHYYHYGHADSNNHDLVSQLVSCVVRTPNSNSPQKDWRMKMWMWMARNVPRDTPGIIMITMIGGDDPD

pLDDT: mean 85.12, std 20.31, range [29.42, 98.88]

Sequence (306 aa):
MSTKSIKKTDTDILTNQFSSIRSSSWSTTRMATDKIPLFPKAKSMLIHSGNIINWNRLKRKPNQNSTDEVLECIGNTLGAYLESANKTDLQYVQEIYKVNTENVQVLDENERDDVKITVKVFICSPQPPKVITEVVDKVLNELGTSFVETLLLSIAPFSEEEEADSSVPTLKVIQPYWEEMEQLVASDKVLSLGVCDLNKDAFEDLYNWAKVKPSIDQVNLESCCIMPKDLTEYAKSINVQLLTHNDRPVFIPTDKLKETLLSVSTERDSEHWNPEWAARYSGILKCRGIISMKGYIFHATRNRKH

InterPro domains:
  IPR023210 NADP-dependent oxidoreductase domain [PF00248] (107-244)
  IPR032963 Glutamate--cysteine ligase regulatory subunit [PTHR13295] (40-302)
  IPR036812 NAD(P)-dependent oxidoreductase domain superfamily [G3DSA:3.20.20.100] (78-250)
  IPR036812 NAD(P)-dependent oxidoreductase domain superfamily [SSF51430] (110-245)

Organism: Biomphalaria glabrata (NCBI:txid6526)